Protein AF-A0A401VYX0-F1 (afdb_monomer)

Solvent-accessible surface area (backbone atoms only — not comparable to full-atom values): 11341 Å² total; per-residue (Å²): 134,86,74,77,56,72,46,62,48,71,67,85,77,90,44,67,35,80,83,76,42,46,70,52,49,60,79,47,82,80,60,68,73,75,54,54,75,44,78,40,58,30,39,45,29,67,42,80,86,36,59,19,33,40,32,34,38,60,31,20,34,29,44,35,37,39,37,98,84,67,34,33,60,44,57,48,76,58,39,79,64,90,32,62,69,46,45,84,42,43,34,24,37,48,76,55,76,85,29,29,26,27,36,36,29,33,55,90,76,13,24,27,29,35,18,59,38,40,78,22,89,86,55,70,16,18,29,71,48,28,46,72,70,49,88,56,45,69,26,27,86,55,68,39,21,58,81,33,26,69,36,77,52,34,96,32,51,80,85,72,79,68,25,24,22,40,36,34,26,32,51,71,80,90,42,11,33,33,32,40,28,76,43,42,84,96,47,71,38,52,80,83,57,46,79,76,49,69,65,48,70,79,69,87,78,87,132

pLDDT: mean 89.66, std 9.54, range [50.16, 98.38]

InterPro domains:
  IPR013517 FG-GAP repeat [PF13517] (44-104)
  IPR028994 Integrin alpha, N-terminal [G3DSA:2.130.10.130] (3-184)
  IPR028994 Integrin alpha, N-terminal [SSF69318] (36-175)

Secondary structure (DSSP, 8-state):
-----EE--B-SSS-B-SSS-EE--BS--SS-GGG--EEEEEESSSSSSS-EEEEEETTEEEEEEE-TTSSEEEEEEEESSS-TTEEEEEEESSSSSSS-EEEEEETTTTEEEEEPPEE-TTTSSEETTHHHHS--EEEE-S--STTT-S-EEEEE-SSSSSS-EEEEE--TTSS-EEEEE--BTTB-S--S-EEEEE--SS-----

Radius of gyration: 17.24 Å; Cα contacts (8 Å, |Δi|>4): 519; chains: 1; bounding box: 44×38×46 Å

Sequence (207 aa):
MTSVLWVYPNTGFGAVDTVNRWELTQFDDALETRTIDQVVSGGDITGDGHPDLLARVGDSVWLLVGSPLGYIDEAYPLADSGWARRTLVAPGDMTGDGRADLLVRDDADGKLYLYRGEADEDTGGTLPVSLVTGTPGVYGNRSWQNNSRPMIIAPGDADADGVTDLWATTADGDSGDLLFYPTRPGSFTDGDPVKVGWGYTSIGAIA

Structure (mmCIF, N/CA/C/O backbone):
data_AF-A0A401VYX0-F1
#
_entry.id   AF-A0A401VYX0-F1
#
loop_
_atom_site.group_PDB
_atom_site.id
_atom_site.type_symbol
_atom_site.label_atom_id
_atom_site.label_alt_id
_atom_site.label_comp_id
_atom_site.label_asym_id
_atom_site.label_entity_id
_atom_site.label_seq_id
_atom_site.pdbx_PDB_ins_code
_atom_site.Cartn_x
_atom_site.Cartn_y
_atom_site.Cartn_z
_atom_site.occupancy
_atom_site.B_iso_or_equiv
_atom_site.auth_seq_id
_atom_site.auth_comp_id
_atom_site.auth_asym_id
_atom_site.auth_atom_id
_atom_site.pdbx_PDB_model_num
ATOM 1 N N . MET A 1 1 ? -22.195 20.253 1.323 1.00 50.16 1 MET A N 1
ATOM 2 C CA . MET A 1 1 ? -22.616 18.848 1.148 1.00 50.16 1 MET A CA 1
ATOM 3 C C . MET A 1 1 ? -21.749 18.015 2.065 1.00 50.16 1 MET A C 1
ATOM 5 O O . MET A 1 1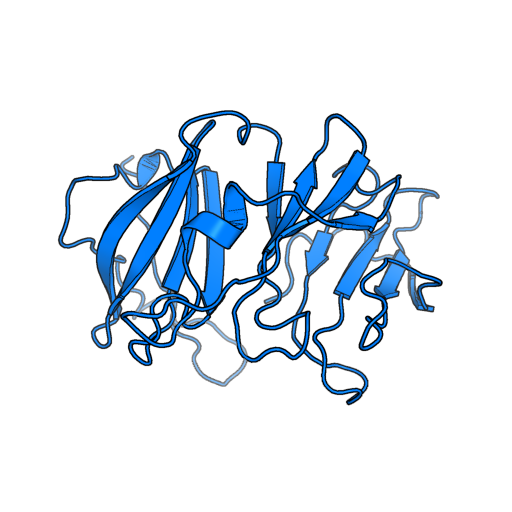 ? -20.551 18.254 2.100 1.00 50.16 1 MET A O 1
ATOM 9 N N . THR A 1 2 ? -22.345 17.139 2.862 1.00 53.91 2 THR A N 1
ATOM 10 C CA . THR A 1 2 ? -21.622 16.230 3.753 1.00 53.91 2 THR A CA 1
ATOM 11 C C . THR A 1 2 ? -21.080 15.066 2.928 1.00 53.91 2 THR A C 1
ATOM 13 O O . THR A 1 2 ? -21.864 14.267 2.426 1.00 53.91 2 THR A O 1
ATOM 16 N N . SER A 1 3 ? -19.760 14.981 2.751 1.00 63.50 3 SER A N 1
ATOM 17 C CA . SER A 1 3 ? -19.123 13.769 2.216 1.00 63.50 3 SER A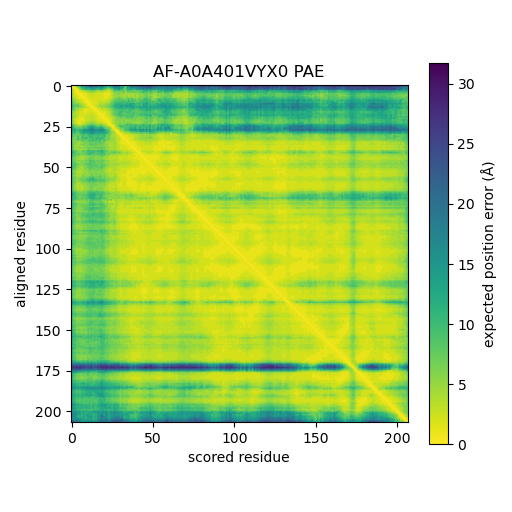 CA 1
ATOM 18 C C . SER A 1 3 ? -19.276 12.640 3.240 1.00 63.50 3 SER A C 1
ATOM 20 O O . SER A 1 3 ? -19.171 12.902 4.441 1.00 63.50 3 SER A O 1
ATOM 22 N N . VAL A 1 4 ? -19.595 11.435 2.779 1.00 74.44 4 VAL A N 1
ATOM 23 C CA . VAL A 1 4 ? -19.745 10.204 3.574 1.00 74.44 4 VAL A CA 1
ATOM 24 C C . VAL A 1 4 ? -19.176 9.042 2.756 1.00 74.44 4 VAL A C 1
ATOM 26 O O . VAL A 1 4 ? -19.146 9.125 1.522 1.00 74.44 4 VAL A O 1
ATOM 29 N N . LEU A 1 5 ? -18.711 7.985 3.421 1.00 77.12 5 LEU A N 1
ATOM 30 C CA . LEU A 1 5 ? -18.158 6.800 2.767 1.00 77.12 5 LEU A CA 1
ATOM 31 C C . LEU A 1 5 ? -19.292 5.832 2.404 1.00 77.12 5 LEU A C 1
ATOM 33 O O . LEU A 1 5 ? -20.126 5.515 3.242 1.00 77.12 5 LEU A O 1
ATOM 37 N N . TRP A 1 6 ? -19.338 5.375 1.153 1.00 84.94 6 TRP A N 1
ATOM 38 C CA . TRP A 1 6 ? -20.368 4.459 0.653 1.00 84.94 6 TRP A CA 1
ATOM 39 C C . TRP A 1 6 ? -19.748 3.134 0.229 1.00 84.94 6 TRP A C 1
ATOM 41 O O . TRP A 1 6 ? -18.749 3.131 -0.491 1.00 84.94 6 TRP A O 1
ATOM 51 N N . VAL A 1 7 ? -20.400 2.029 0.580 1.00 84.38 7 VAL A N 1
ATOM 52 C CA . VAL A 1 7 ? -20.105 0.709 0.021 1.00 84.38 7 VAL A CA 1
ATOM 53 C C . VAL A 1 7 ? -21.083 0.410 -1.105 1.00 84.38 7 VAL A C 1
ATOM 55 O O . VAL A 1 7 ? -22.298 0.543 -0.947 1.00 84.38 7 VAL A O 1
ATOM 58 N N . TYR A 1 8 ? -20.542 -0.004 -2.249 1.00 87.38 8 TYR A N 1
ATOM 59 C CA . TYR A 1 8 ? -21.304 -0.413 -3.423 1.00 87.38 8 TYR A CA 1
ATOM 60 C C . TYR A 1 8 ? -21.141 -1.921 -3.621 1.00 87.38 8 TYR A C 1
ATOM 62 O O . TYR A 1 8 ? -20.082 -2.352 -4.083 1.00 87.38 8 TYR A O 1
ATOM 70 N N . PRO A 1 9 ? -22.148 -2.740 -3.277 1.00 85.81 9 PRO A N 1
ATOM 71 C CA . PRO A 1 9 ? -22.035 -4.179 -3.458 1.00 85.81 9 PRO A CA 1
ATOM 72 C C . PRO A 1 9 ? -21.891 -4.548 -4.941 1.00 85.81 9 PRO A C 1
ATOM 74 O O . PRO A 1 9 ? -22.563 -3.996 -5.815 1.00 85.81 9 PRO A O 1
ATOM 77 N N . ASN A 1 10 ? -21.014 -5.511 -5.230 1.00 83.69 10 ASN A N 1
ATOM 78 C CA . ASN A 1 10 ? -20.929 -6.116 -6.554 1.00 83.69 10 ASN A CA 1
ATOM 79 C C . ASN A 1 10 ? -22.134 -7.038 -6.779 1.00 83.69 10 ASN A C 1
ATOM 81 O O . ASN A 1 10 ? -22.498 -7.835 -5.919 1.00 83.69 10 ASN A O 1
ATOM 85 N N . THR A 1 11 ? -22.719 -6.973 -7.970 1.00 85.81 11 THR A N 1
ATOM 86 C CA . THR A 1 11 ? -23.845 -7.835 -8.366 1.00 85.81 11 THR A CA 1
ATOM 87 C C . THR A 1 11 ? -23.412 -9.244 -8.773 1.00 85.81 11 THR A C 1
ATOM 89 O O . THR A 1 11 ? -24.260 -10.109 -8.971 1.00 85.81 11 THR A O 1
ATOM 92 N N . GLY A 1 12 ? -22.109 -9.474 -8.967 1.00 84.69 12 GLY A N 1
ATOM 93 C CA . GLY A 1 12 ? -21.576 -10.718 -9.530 1.00 84.69 12 GLY A CA 1
ATOM 94 C C . GLY A 1 12 ? -21.664 -10.799 -11.059 1.00 84.69 12 GLY A C 1
ATOM 95 O O . GLY A 1 12 ? -21.179 -11.761 -11.643 1.00 84.69 12 GLY A O 1
ATOM 96 N N . PHE A 1 13 ? -22.228 -9.783 -11.722 1.00 86.81 13 PHE A N 1
ATOM 97 C CA . PHE A 1 13 ? -22.407 -9.733 -13.180 1.00 86.81 13 PHE A CA 1
ATOM 98 C C . PHE A 1 13 ? -21.608 -8.600 -13.843 1.00 86.81 13 PHE A C 1
ATOM 100 O O . PHE A 1 13 ? -21.972 -8.124 -14.916 1.00 86.81 13 PHE A O 1
ATOM 107 N N . GLY A 1 14 ? -20.530 -8.144 -13.196 1.00 82.06 14 GLY A N 1
ATOM 108 C CA . GLY A 1 14 ? -19.701 -7.043 -13.699 1.00 82.06 14 GLY A CA 1
ATOM 109 C C . GLY A 1 14 ? -20.351 -5.664 -13.554 1.00 82.06 14 GLY A C 1
ATOM 110 O O . GLY A 1 14 ? -20.021 -4.744 -14.296 1.00 82.06 14 GLY A O 1
ATOM 111 N N . ALA A 1 15 ? -21.290 -5.519 -12.616 1.00 85.25 15 ALA A N 1
ATOM 112 C CA . ALA A 1 15 ? -21.921 -4.249 -12.282 1.00 85.25 15 ALA A CA 1
ATOM 113 C C . ALA A 1 15 ? -21.960 -4.048 -10.766 1.00 85.25 15 ALA A C 1
ATOM 115 O O . ALA A 1 15 ? -22.110 -5.010 -10.009 1.00 85.25 15 ALA A O 1
ATOM 116 N N . VAL A 1 16 ? -21.891 -2.790 -10.337 1.00 88.94 16 VAL A N 1
ATOM 117 C CA . VAL A 1 16 ? -22.144 -2.394 -8.950 1.00 88.94 16 VAL A CA 1
ATOM 118 C C . VAL A 1 16 ? -23.625 -2.096 -8.745 1.00 88.94 16 VAL A C 1
ATOM 120 O O . VAL A 1 16 ? -24.277 -1.480 -9.592 1.00 88.94 16 VAL A O 1
ATOM 123 N N . ASP A 1 17 ? -24.161 -2.518 -7.608 1.00 89.81 17 ASP A N 1
ATOM 124 C CA . ASP A 1 17 ? -25.518 -2.198 -7.202 1.00 89.81 17 ASP A CA 1
ATOM 125 C C . ASP A 1 17 ? -25.546 -0.808 -6.554 1.00 89.81 17 ASP A C 1
ATOM 127 O O . ASP A 1 17 ? -25.136 -0.596 -5.414 1.00 89.81 17 ASP A O 1
ATOM 131 N N . THR A 1 18 ? -26.019 0.174 -7.318 1.00 89.69 18 THR A N 1
ATO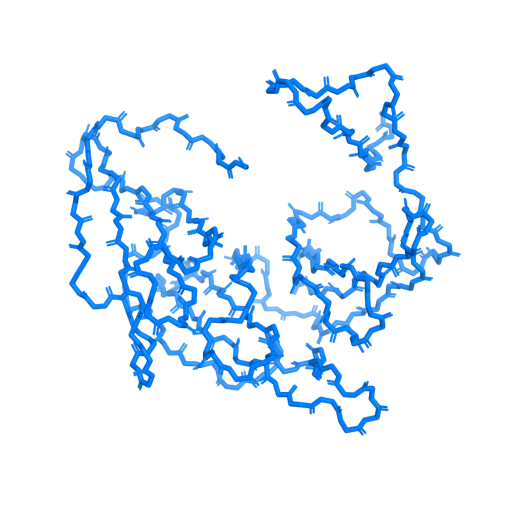M 132 C CA . THR A 1 18 ? -26.122 1.565 -6.855 1.00 89.69 18 THR A CA 1
ATOM 133 C C . THR A 1 18 ? -27.381 1.834 -6.032 1.00 89.69 18 THR A C 1
ATOM 135 O O . THR A 1 18 ? -27.463 2.887 -5.386 1.00 89.69 18 THR A O 1
ATOM 138 N N . VAL A 1 19 ? -28.345 0.906 -6.054 1.00 90.44 19 VAL A N 1
ATOM 139 C CA . VAL A 1 19 ? -29.623 0.995 -5.338 1.00 90.44 19 VAL A CA 1
ATOM 140 C C . VAL A 1 19 ? -29.446 0.507 -3.907 1.00 90.44 19 VAL A C 1
ATOM 142 O O . VAL A 1 19 ? -29.871 1.194 -2.984 1.00 90.44 19 VAL A O 1
ATOM 145 N N . ASN A 1 20 ? -28.766 -0.626 -3.727 1.00 89.44 20 ASN A N 1
ATOM 146 C CA . ASN A 1 20 ? -28.511 -1.235 -2.421 1.00 89.44 20 ASN A CA 1
ATOM 147 C C . ASN A 1 20 ? -27.148 -0.841 -1.831 1.00 89.44 20 ASN A C 1
ATOM 149 O O . ASN A 1 20 ? -26.594 -1.568 -1.007 1.00 89.44 20 ASN A O 1
ATOM 153 N N . ARG A 1 21 ? -26.596 0.311 -2.235 1.00 89.00 21 ARG A N 1
ATOM 154 C CA . ARG A 1 21 ? -25.436 0.890 -1.548 1.00 89.00 21 ARG A CA 1
ATOM 155 C C . ARG A 1 21 ? -25.813 1.263 -0.115 1.00 89.00 21 ARG A C 1
ATOM 157 O O . ARG A 1 21 ? -26.924 1.741 0.126 1.00 89.00 21 ARG A O 1
ATOM 164 N N . TRP A 1 22 ? -24.876 1.133 0.812 1.00 86.31 22 TRP A N 1
ATOM 165 C CA . TRP A 1 22 ? -25.055 1.599 2.186 1.00 86.31 22 TRP A CA 1
ATOM 166 C C . TRP A 1 22 ? -23.918 2.530 2.595 1.00 86.31 22 TRP A C 1
ATOM 168 O O . TRP A 1 22 ? -22.818 2.473 2.043 1.00 86.31 22 TRP A O 1
ATOM 178 N N . GLU A 1 23 ? -24.215 3.447 3.511 1.00 85.38 23 GLU A N 1
ATOM 179 C CA . GLU A 1 23 ? -23.195 4.297 4.118 1.00 85.38 23 GLU A CA 1
ATOM 180 C C . GLU A 1 23 ? -22.371 3.427 5.065 1.00 85.38 23 GLU A C 1
ATOM 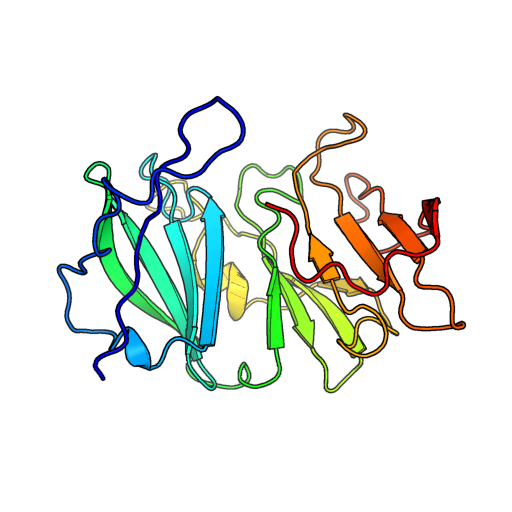182 O O . GLU A 1 23 ? -22.941 2.732 5.907 1.00 85.38 23 GLU A O 1
ATOM 187 N N . LEU A 1 24 ? -21.046 3.442 4.913 1.00 79.19 24 LEU A N 1
ATOM 188 C CA . LEU A 1 24 ? -20.163 2.774 5.856 1.00 79.19 24 LEU A CA 1
ATOM 189 C C . LEU A 1 24 ? -20.174 3.579 7.152 1.00 79.19 24 LEU A C 1
ATOM 191 O O . LEU A 1 24 ? -19.559 4.642 7.245 1.00 79.19 24 LEU A O 1
ATOM 195 N N . THR A 1 25 ? -20.921 3.085 8.131 1.00 75.81 25 THR A N 1
ATOM 196 C CA . THR A 1 25 ? -20.999 3.692 9.454 1.00 75.81 25 THR A CA 1
ATOM 197 C C . THR A 1 25 ? -19.781 3.307 10.288 1.00 75.81 25 THR A C 1
ATOM 199 O O . THR A 1 25 ? -19.234 2.215 10.140 1.00 75.81 25 THR A O 1
ATOM 202 N N . GLN A 1 26 ? -19.379 4.200 11.184 1.00 71.69 26 GLN A N 1
ATOM 203 C CA . GLN A 1 26 ? -18.343 3.963 12.183 1.00 71.69 26 GLN A CA 1
ATOM 204 C C . GLN A 1 26 ? -19.014 3.966 13.559 1.00 71.69 26 GLN A C 1
ATOM 206 O O . GLN A 1 26 ? -19.854 4.832 13.815 1.00 71.69 26 GLN A O 1
ATOM 211 N N . PHE A 1 27 ? -18.701 2.992 14.417 1.00 63.84 27 PHE A N 1
ATOM 212 C CA . PHE A 1 27 ? -19.221 2.977 15.795 1.00 63.84 27 PHE A CA 1
ATOM 213 C C . PHE A 1 27 ? -18.430 3.880 16.748 1.00 63.84 27 PHE A C 1
ATOM 215 O O . PHE A 1 27 ? -18.934 4.233 17.814 1.00 63.84 27 PHE A O 1
ATOM 222 N N . ASP A 1 28 ? -17.237 4.287 16.326 1.00 64.88 28 ASP A N 1
ATOM 223 C CA . ASP A 1 28 ? -16.336 5.203 17.016 1.00 64.88 28 ASP A CA 1
ATOM 224 C C . ASP A 1 28 ? -16.304 6.573 16.305 1.00 64.88 28 ASP A C 1
ATOM 226 O O . ASP A 1 28 ? -16.331 6.637 15.078 1.00 64.88 28 ASP A O 1
ATOM 230 N N . ASP A 1 29 ? -16.267 7.683 17.044 1.00 74.12 29 ASP A N 1
ATOM 231 C CA . ASP A 1 29 ? -16.111 9.040 16.499 1.00 74.12 29 ASP A CA 1
ATOM 232 C C . ASP A 1 29 ? -14.653 9.535 16.521 1.00 74.12 29 ASP A C 1
ATOM 234 O O . ASP A 1 29 ? -14.386 10.695 16.191 1.00 74.12 29 ASP A O 1
ATOM 238 N N . ALA A 1 30 ? -13.699 8.648 16.829 1.00 79.25 30 ALA A N 1
ATOM 239 C CA . ALA A 1 30 ? -12.265 8.935 16.852 1.00 79.25 30 ALA A CA 1
ATOM 240 C C . ALA A 1 30 ? -11.697 9.490 15.532 1.00 79.25 30 ALA A C 1
ATOM 242 O O . ALA A 1 30 ? -10.694 10.209 15.561 1.00 79.25 30 ALA A O 1
ATOM 243 N N . LEU A 1 31 ? -12.323 9.201 14.383 1.00 85.19 31 LEU A N 1
ATOM 244 C CA . LEU A 1 31 ? -11.881 9.692 13.077 1.00 85.19 31 LEU A CA 1
ATOM 245 C C . LEU A 1 31 ? -13.019 10.358 12.297 1.00 85.19 31 LEU A C 1
ATOM 247 O O . LEU A 1 31 ? -13.987 9.718 11.898 1.00 85.19 31 LEU A O 1
ATOM 251 N N . GLU A 1 32 ? -12.867 11.641 11.956 1.00 85.88 32 GLU A N 1
ATOM 252 C CA . GLU A 1 32 ? -13.798 12.273 11.021 1.00 85.88 32 GLU A CA 1
ATOM 253 C C . GLU A 1 32 ? -13.538 11.773 9.592 1.00 85.88 32 GLU A C 1
ATOM 255 O O . GLU A 1 32 ? -12.618 12.229 8.910 1.00 85.88 32 GLU A O 1
ATOM 260 N N . THR A 1 33 ? -14.406 10.886 9.098 1.00 81.19 33 THR A N 1
ATOM 261 C CA . THR A 1 33 ? -14.295 10.237 7.774 1.00 81.19 33 THR A CA 1
ATOM 262 C C . THR A 1 33 ? -14.156 11.204 6.591 1.00 81.19 33 THR A C 1
ATOM 264 O O . THR A 1 33 ? -13.655 10.827 5.535 1.00 81.19 33 THR A O 1
ATOM 267 N N . ARG A 1 34 ? -14.536 12.479 6.752 1.00 82.12 34 ARG A N 1
ATOM 268 C CA . ARG A 1 34 ? -14.372 13.538 5.733 1.00 82.12 34 ARG A CA 1
ATOM 269 C C . ARG A 1 34 ? -12.934 13.984 5.522 1.00 82.12 34 ARG A C 1
ATOM 271 O O . ARG A 1 34 ? -12.658 14.660 4.536 1.00 82.12 34 ARG A O 1
ATOM 278 N N . THR A 1 35 ? -12.060 13.663 6.464 1.00 88.44 35 THR A N 1
ATOM 279 C CA . THR A 1 35 ? -10.641 14.025 6.429 1.00 88.44 35 THR A CA 1
ATOM 280 C C . THR A 1 35 ? -9.779 12.948 5.772 1.00 88.44 35 THR A C 1
ATOM 282 O O . THR A 1 35 ? -8.594 13.173 5.548 1.00 88.44 35 THR A O 1
ATOM 285 N N . ILE A 1 36 ? -10.367 11.792 5.439 1.00 91.62 36 ILE A N 1
ATOM 286 C CA . ILE A 1 36 ? -9.664 10.685 4.796 1.00 91.62 36 ILE A CA 1
ATOM 287 C C . ILE A 1 36 ? -9.312 11.065 3.354 1.00 91.62 36 ILE A C 1
ATOM 289 O O . ILE A 1 36 ? -10.192 11.314 2.530 1.00 91.62 36 ILE A O 1
ATOM 293 N N . ASP A 1 37 ? -8.015 11.063 3.049 1.00 94.38 37 ASP A N 1
ATOM 294 C CA . ASP A 1 37 ? -7.484 11.323 1.710 1.00 94.38 37 ASP A CA 1
ATOM 295 C C . ASP A 1 37 ? -7.419 10.050 0.853 1.00 94.38 37 ASP A C 1
ATOM 297 O O . ASP A 1 37 ? -7.527 10.110 -0.372 1.00 94.38 37 ASP A O 1
ATOM 301 N N . GLN A 1 38 ? -7.178 8.898 1.485 1.00 94.69 38 GLN A N 1
ATOM 302 C CA . GLN A 1 38 ? -7.009 7.609 0.817 1.00 94.69 38 GLN A CA 1
ATOM 303 C C . GLN A 1 38 ? -7.457 6.471 1.736 1.00 94.69 38 GLN A C 1
ATOM 305 O O . GLN A 1 38 ? -7.169 6.505 2.929 1.00 94.69 38 GLN A O 1
ATOM 310 N N . VAL A 1 39 ? -8.081 5.443 1.157 1.00 93.88 39 VAL A N 1
ATOM 311 C CA . VAL A 1 39 ? -8.376 4.160 1.811 1.00 93.88 39 VAL A CA 1
ATOM 312 C C . VAL A 1 39 ? -7.804 3.031 0.959 1.00 93.88 39 VAL A C 1
ATOM 314 O O . VAL A 1 39 ? -7.961 3.051 -0.263 1.00 93.88 39 VAL A O 1
ATOM 317 N N . VAL A 1 40 ? -7.163 2.054 1.595 1.00 94.19 40 VAL A N 1
ATOM 318 C CA . VAL A 1 40 ? -6.767 0.775 0.985 1.00 94.19 40 VAL A CA 1
ATOM 319 C C . VAL A 1 40 ? -7.240 -0.379 1.868 1.00 94.19 40 VAL A C 1
ATOM 321 O O . VAL A 1 40 ? -7.318 -0.225 3.086 1.00 94.19 40 VAL A O 1
ATOM 324 N N . SER A 1 41 ? -7.568 -1.525 1.268 1.00 91.06 41 SER A N 1
ATOM 325 C CA . SER A 1 41 ? -7.895 -2.737 2.030 1.00 91.06 41 SER A CA 1
ATOM 326 C C . SER A 1 41 ? -6.614 -3.483 2.365 1.00 91.06 41 SER A C 1
ATOM 328 O O . SER A 1 41 ? -5.894 -3.882 1.457 1.00 91.06 41 SER A O 1
ATOM 330 N N . GLY A 1 42 ? -6.328 -3.635 3.657 1.00 87.44 42 GLY A N 1
ATOM 331 C CA . GLY A 1 42 ? -5.119 -4.299 4.147 1.00 87.44 42 GLY A CA 1
ATOM 332 C C . GLY A 1 42 ? -5.217 -5.823 4.208 1.00 87.44 42 GLY A C 1
ATOM 333 O O . GLY A 1 42 ? -4.232 -6.471 4.539 1.00 87.44 42 GLY A O 1
ATOM 334 N N . GLY A 1 43 ? -6.387 -6.393 3.903 1.00 90.94 43 GLY A N 1
ATOM 335 C CA . GLY A 1 43 ? -6.721 -7.757 4.309 1.00 90.94 43 GLY A CA 1
ATOM 336 C C . GLY A 1 43 ? -7.092 -7.809 5.792 1.00 90.94 43 GLY A C 1
ATOM 337 O O . GLY A 1 43 ? -7.457 -6.789 6.362 1.00 90.94 43 GLY A O 1
ATOM 338 N N . ASP A 1 44 ? -7.027 -8.990 6.397 1.00 93.38 44 ASP A N 1
ATOM 339 C CA . ASP A 1 44 ? -7.240 -9.184 7.837 1.00 93.38 44 ASP A CA 1
ATOM 340 C C . ASP A 1 44 ? -5.946 -8.839 8.595 1.00 93.38 44 ASP A C 1
ATOM 342 O O . ASP A 1 44 ? -5.037 -9.662 8.713 1.00 93.38 44 ASP A O 1
ATOM 346 N N . ILE A 1 45 ? -5.815 -7.575 9.010 1.00 96.75 45 ILE A N 1
ATOM 347 C CA . ILE A 1 45 ? -4.634 -7.078 9.726 1.00 96.75 45 ILE A CA 1
ATOM 348 C C . ILE A 1 45 ? -4.717 -7.528 11.183 1.00 96.75 45 ILE A C 1
ATOM 350 O O . ILE A 1 45 ? -3.722 -7.987 11.737 1.00 96.75 45 ILE A O 1
ATOM 354 N N . THR A 1 46 ? -5.885 -7.404 11.806 1.00 95.19 46 THR A N 1
ATOM 355 C CA . THR A 1 46 ? -6.084 -7.691 13.227 1.00 95.19 46 THR A CA 1
ATOM 356 C C . THR A 1 46 ? -6.081 -9.184 13.550 1.00 95.19 46 THR A C 1
ATOM 358 O O . THR A 1 46 ? -5.813 -9.538 14.696 1.00 95.19 46 THR A O 1
ATOM 361 N N . GLY A 1 47 ? -6.283 -10.062 12.566 1.00 93.81 47 GLY A N 1
ATOM 362 C CA . GLY A 1 47 ? -6.359 -11.514 12.742 1.00 93.81 47 GLY A CA 1
ATOM 363 C C . GLY A 1 47 ? -7.731 -11.997 13.219 1.00 93.81 47 GLY A C 1
ATOM 364 O O . GLY A 1 47 ? -7.846 -13.107 13.746 1.00 93.81 47 GLY A O 1
ATOM 365 N N . ASP A 1 48 ? -8.770 -11.172 13.090 1.00 92.12 48 ASP A N 1
ATOM 366 C CA . ASP A 1 48 ? -10.118 -11.461 13.583 1.00 92.12 48 ASP A CA 1
ATOM 367 C C . ASP A 1 48 ? -10.998 -12.206 12.558 1.00 92.12 48 ASP A C 1
ATOM 369 O O . ASP A 1 48 ? -12.130 -12.602 12.858 1.00 92.12 48 ASP A O 1
ATOM 373 N N . GLY A 1 49 ? -10.461 -12.477 11.365 1.00 90.94 49 GLY A N 1
ATOM 374 C CA . GLY A 1 49 ? -11.153 -13.118 10.253 1.00 90.94 49 GLY A CA 1
ATOM 375 C C . GLY A 1 49 ? -11.929 -12.143 9.368 1.00 90.94 49 GLY A C 1
ATOM 376 O O . GLY A 1 49 ? -12.709 -12.591 8.511 1.00 90.94 49 GLY A O 1
ATOM 377 N N . HIS A 1 50 ? -11.759 -10.833 9.554 1.00 90.69 50 HIS A N 1
ATOM 378 C CA . HIS A 1 50 ? -12.467 -9.792 8.823 1.00 90.69 50 HIS A CA 1
ATOM 379 C C . HIS A 1 50 ? -11.500 -8.823 8.125 1.00 90.69 50 HIS A C 1
ATOM 381 O O . HIS A 1 50 ? -10.431 -8.517 8.635 1.00 90.69 50 HIS A O 1
ATOM 387 N N . PRO A 1 51 ? -11.831 -8.337 6.912 1.00 90.75 51 PRO A N 1
ATOM 388 C CA . PRO A 1 51 ? -10.975 -7.370 6.237 1.00 90.75 51 PRO A CA 1
ATOM 389 C C . PRO A 1 51 ? -10.945 -6.018 6.954 1.00 90.75 51 PRO A C 1
ATOM 391 O O . PRO A 1 51 ? -11.978 -5.363 7.098 1.00 90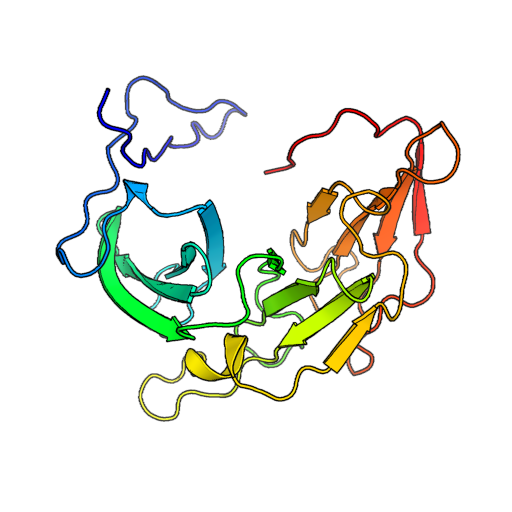.75 51 PRO A O 1
ATOM 394 N N . ASP A 1 52 ? -9.741 -5.560 7.261 1.00 94.69 52 ASP A N 1
ATOM 395 C CA . ASP A 1 52 ? -9.428 -4.239 7.782 1.00 94.69 52 ASP A CA 1
ATOM 396 C C . ASP A 1 52 ? -9.029 -3.265 6.666 1.00 94.69 52 ASP A C 1
ATOM 398 O O . ASP A 1 52 ? -8.695 -3.632 5.526 1.00 94.69 52 ASP A O 1
ATOM 402 N N . LEU A 1 53 ? -9.039 -1.975 7.005 1.00 94.75 53 LEU A N 1
ATOM 403 C CA . LEU A 1 53 ? -8.638 -0.898 6.108 1.00 94.75 53 LEU A CA 1
ATOM 404 C C . LEU A 1 53 ? -7.512 -0.064 6.715 1.00 94.75 53 LEU A C 1
ATOM 406 O O . LEU A 1 53 ? -7.482 0.205 7.914 1.00 94.75 53 LEU A O 1
ATOM 410 N N . LEU A 1 54 ? -6.638 0.445 5.852 1.00 97.00 54 LEU A N 1
ATOM 411 C CA . LEU A 1 54 ? -5.709 1.516 6.196 1.00 97.00 54 LEU A CA 1
ATOM 412 C C . LEU A 1 54 ? -6.176 2.811 5.545 1.00 97.00 54 LEU A C 1
ATOM 414 O O . LEU A 1 54 ? -6.485 2.851 4.350 1.00 97.00 54 LEU A O 1
ATOM 418 N N . ALA A 1 55 ? -6.194 3.882 6.331 1.00 96.19 55 ALA A 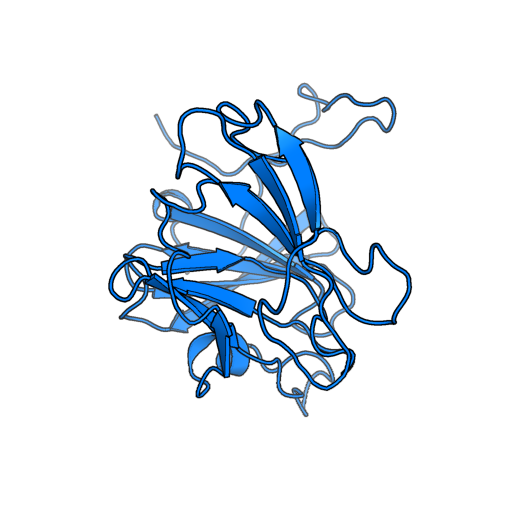N 1
ATOM 419 C CA . ALA A 1 55 ? -6.588 5.204 5.878 1.00 96.19 55 ALA A CA 1
ATOM 420 C C . ALA A 1 55 ? -5.441 6.200 6.037 1.00 96.19 55 ALA A C 1
ATOM 422 O O . ALA A 1 55 ? -4.853 6.325 7.111 1.00 96.19 55 ALA A O 1
ATOM 423 N N . ARG A 1 56 ? -5.152 6.958 4.975 1.00 96.88 56 ARG A N 1
ATOM 424 C CA . ARG A 1 56 ? -4.292 8.141 5.064 1.00 96.88 56 ARG A CA 1
ATOM 425 C C . ARG A 1 56 ? -5.155 9.369 5.316 1.00 96.88 56 ARG A C 1
ATOM 427 O O . ARG A 1 56 ? -6.113 9.610 4.582 1.00 96.88 56 ARG A O 1
ATOM 434 N N . VAL A 1 57 ? -4.791 10.150 6.326 1.00 95.50 57 VAL A N 1
ATOM 435 C CA . VAL A 1 57 ? -5.536 11.326 6.788 1.00 95.50 57 VAL A CA 1
ATOM 436 C C . VAL A 1 57 ? -4.545 12.466 6.974 1.00 95.50 57 VAL A C 1
ATOM 438 O O . VAL A 1 57 ? -3.854 12.537 7.991 1.00 95.50 57 VAL A O 1
ATOM 441 N N . GLY A 1 58 ? -4.411 13.336 5.973 1.00 95.31 58 GLY A N 1
ATOM 442 C CA . GLY A 1 58 ? -3.363 14.346 5.960 1.00 95.31 58 GLY A CA 1
ATOM 443 C C . GLY A 1 58 ? -1.991 13.695 6.133 1.00 95.31 58 GLY A C 1
ATOM 444 O O . GLY A 1 58 ? -1.580 12.866 5.320 1.00 95.31 58 GLY A O 1
ATOM 445 N N . ASP A 1 59 ? -1.299 14.063 7.210 1.00 96.25 59 ASP A N 1
ATOM 446 C CA . ASP A 1 59 ? 0.047 13.581 7.527 1.00 96.25 59 ASP A CA 1
ATOM 447 C C . ASP A 1 59 ? 0.080 12.291 8.369 1.00 96.25 59 ASP A C 1
ATOM 449 O O . ASP A 1 59 ? 1.163 11.808 8.691 1.00 96.25 59 ASP A O 1
ATOM 453 N N . SER A 1 60 ? -1.086 11.721 8.686 1.00 96.88 60 SER A N 1
ATOM 454 C CA . SER A 1 60 ? -1.259 10.556 9.561 1.00 96.88 60 SER A CA 1
ATOM 455 C C . SER A 1 60 ? -1.730 9.306 8.800 1.00 96.88 60 SER A C 1
ATOM 457 O O . SER A 1 60 ? -2.307 9.400 7.710 1.00 96.88 60 SER A O 1
ATOM 459 N N . VAL A 1 61 ? -1.539 8.132 9.410 1.00 97.81 61 VAL A N 1
ATOM 460 C CA . VAL A 1 61 ? -2.112 6.847 8.966 1.00 97.81 61 VAL A CA 1
ATOM 461 C C . VAL A 1 61 ? -2.902 6.225 10.106 1.00 97.81 61 VAL A C 1
ATOM 463 O O . VAL A 1 61 ? -2.452 6.237 11.250 1.00 97.81 61 VAL A O 1
ATOM 466 N N . TRP A 1 62 ? -4.066 5.677 9.778 1.00 96.81 62 TRP A N 1
ATOM 467 C CA . TRP A 1 62 ? -5.007 5.055 10.701 1.00 96.81 62 TRP A CA 1
ATOM 468 C C . TRP A 1 62 ? -5.311 3.624 10.270 1.00 96.81 62 TRP A C 1
ATOM 470 O O . TRP A 1 62 ? -5.410 3.356 9.070 1.00 96.81 62 TRP A O 1
ATOM 480 N N . LEU A 1 63 ? -5.502 2.741 11.249 1.00 96.25 63 LEU A N 1
ATOM 481 C CA . LEU A 1 63 ? -6.187 1.469 11.046 1.00 96.25 63 LEU A CA 1
ATOM 482 C C . LEU A 1 63 ? -7.681 1.685 11.273 1.00 96.25 63 LEU A C 1
ATOM 484 O O . LEU A 1 63 ? -8.058 2.322 12.257 1.00 96.25 63 LEU A O 1
ATOM 488 N N . LEU A 1 64 ? -8.508 1.157 10.375 1.00 94.88 64 LEU A N 1
ATOM 489 C CA . LEU A 1 64 ? -9.952 1.050 10.553 1.00 94.88 64 LEU A CA 1
ATOM 490 C C . LEU A 1 64 ? -10.291 -0.439 10.617 1.00 94.88 64 LEU A C 1
ATOM 492 O O . LEU A 1 64 ? -10.167 -1.137 9.607 1.00 94.88 64 LEU A O 1
ATOM 496 N N . VAL A 1 65 ? -10.683 -0.902 11.801 1.00 93.88 65 VAL A N 1
ATOM 497 C CA . VAL A 1 65 ? -10.962 -2.313 12.072 1.00 93.88 65 VAL A CA 1
ATOM 498 C C . VAL A 1 65 ? -12.297 -2.693 11.447 1.00 93.88 65 VAL A C 1
ATOM 500 O O . VAL A 1 65 ? -13.313 -2.020 11.663 1.00 93.88 65 VAL A O 1
ATOM 503 N N . GLY A 1 66 ? -12.270 -3.730 10.619 1.00 91.00 66 GLY A N 1
ATOM 504 C CA . GLY A 1 66 ? -13.435 -4.250 9.925 1.00 91.00 66 GLY A CA 1
ATOM 505 C C . GLY A 1 66 ? -14.410 -4.943 10.866 1.00 91.00 66 GLY A C 1
ATOM 506 O O . GLY A 1 66 ? -14.075 -5.336 11.972 1.00 91.00 66 GLY A O 1
ATOM 507 N N . SER A 1 67 ? -15.645 -5.104 10.398 1.00 86.56 67 SER A N 1
ATOM 508 C CA . SER A 1 67 ? -16.692 -5.799 11.141 1.00 86.56 67 SER A CA 1
ATOM 509 C C . SER A 1 67 ? -17.409 -6.810 10.249 1.00 86.56 67 SER A C 1
ATOM 511 O O . SER A 1 67 ? -17.685 -6.496 9.080 1.00 86.56 67 SER A O 1
ATOM 513 N N . PRO A 1 68 ? -17.851 -7.971 10.776 1.00 83.75 68 PRO A N 1
ATOM 514 C CA . PRO A 1 68 ? -18.662 -8.931 10.017 1.00 83.75 68 PRO A CA 1
ATOM 515 C C . PRO A 1 68 ? -19.998 -8.350 9.539 1.00 83.75 68 PRO A C 1
ATOM 517 O O . PRO A 1 68 ? -20.663 -8.918 8.672 1.00 83.75 68 PRO A O 1
ATOM 520 N N . LEU A 1 69 ? -20.418 -7.230 10.122 1.00 82.62 69 LEU A N 1
ATOM 521 C CA . LEU A 1 69 ? -21.673 -6.550 9.829 1.00 82.62 69 LEU A CA 1
ATOM 522 C C . LEU A 1 69 ? -21.509 -5.391 8.828 1.00 82.62 69 LEU A C 1
ATOM 524 O O . LEU A 1 69 ? -22.480 -4.686 8.552 1.00 82.62 69 LEU A O 1
ATOM 528 N N . GLY A 1 70 ? -20.314 -5.217 8.248 1.00 77.06 70 GLY A N 1
ATOM 529 C CA . GLY A 1 70 ? -20.075 -4.274 7.153 1.00 77.06 70 GLY A CA 1
ATOM 530 C C . GLY A 1 70 ? -19.988 -2.814 7.596 1.00 77.06 70 GLY A C 1
ATOM 531 O O . GLY A 1 70 ? -20.502 -1.937 6.899 1.00 77.06 70 GLY A O 1
ATOM 532 N N . TYR A 1 71 ? -19.357 -2.572 8.746 1.00 83.31 71 TYR A N 1
ATOM 533 C CA . TYR A 1 71 ? -19.069 -1.262 9.333 1.00 83.31 71 TYR A CA 1
ATOM 534 C C . TYR A 1 71 ? -17.652 -1.243 9.941 1.00 83.31 71 TYR A C 1
ATOM 536 O O . TYR A 1 71 ? -16.988 -2.277 9.945 1.00 83.31 71 TYR A O 1
ATOM 544 N N . ILE A 1 72 ? -17.191 -0.085 10.430 1.00 88.88 72 ILE A N 1
ATOM 545 C CA . ILE A 1 72 ? -15.910 0.040 11.154 1.00 88.88 72 ILE A CA 1
ATOM 546 C C . ILE A 1 72 ? -16.144 -0.103 12.665 1.00 88.88 72 ILE A C 1
ATOM 548 O O . ILE A 1 72 ? -16.880 0.711 13.238 1.00 88.88 72 ILE A O 1
ATOM 552 N N . ASP A 1 73 ? -15.554 -1.137 13.274 1.00 89.38 73 ASP A N 1
ATOM 553 C CA . ASP A 1 73 ? -15.662 -1.450 14.709 1.00 89.38 73 ASP A CA 1
ATOM 554 C C . ASP A 1 73 ? -14.824 -0.474 15.556 1.00 89.38 73 ASP A C 1
ATOM 556 O O . ASP A 1 73 ? -15.325 0.094 16.526 1.00 89.38 73 ASP A O 1
ATOM 560 N N . GLU A 1 74 ? -13.582 -0.208 15.145 1.00 90.31 74 GLU A N 1
ATOM 561 C CA . GLU A 1 74 ? -12.645 0.683 15.841 1.00 90.31 74 GLU A CA 1
ATOM 562 C C . GLU A 1 74 ? -11.787 1.464 14.834 1.00 90.31 74 GLU A C 1
ATOM 564 O O . GLU A 1 74 ? -11.520 0.985 13.730 1.00 90.31 74 GLU A O 1
ATOM 569 N N . ALA A 1 75 ? -11.340 2.671 15.194 1.00 92.31 75 ALA A N 1
ATOM 570 C CA . ALA A 1 75 ? -10.328 3.383 14.420 1.00 92.31 75 ALA A CA 1
ATOM 571 C C . ALA A 1 75 ? -9.274 4.014 15.323 1.00 92.31 75 ALA A C 1
ATOM 573 O O . ALA A 1 75 ? -9.593 4.816 16.197 1.00 92.31 75 ALA A O 1
ATOM 574 N N . TYR A 1 76 ? -8.001 3.731 15.054 1.00 92.94 76 TYR A N 1
ATOM 575 C CA . TYR A 1 76 ? -6.906 4.316 15.822 1.00 92.94 76 TYR A CA 1
ATOM 576 C C . TYR A 1 76 ? -5.696 4.678 14.951 1.00 92.94 76 TYR A C 1
ATOM 578 O O . TYR A 1 76 ? -5.452 4.059 13.908 1.00 92.94 76 TYR A O 1
ATOM 586 N N . PRO A 1 77 ? -4.935 5.718 15.345 1.00 95.06 77 PRO A N 1
ATOM 587 C CA . PRO A 1 77 ? -3.789 6.177 14.579 1.00 95.06 77 PRO A CA 1
ATOM 588 C C . PRO A 1 77 ? -2.611 5.213 14.744 1.00 95.06 77 PRO A C 1
ATOM 590 O O . PRO A 1 77 ? -2.246 4.838 15.857 1.00 95.06 77 PRO A O 1
ATOM 593 N N . LEU A 1 78 ? -1.971 4.868 13.629 1.00 96.94 78 LEU A N 1
ATOM 594 C CA . LEU A 1 78 ? -0.718 4.109 13.587 1.00 96.94 78 LEU A CA 1
ATOM 595 C C . LEU A 1 78 ? 0.505 5.026 13.443 1.00 96.94 78 LEU A C 1
ATOM 597 O O . LEU A 1 78 ? 1.597 4.698 13.901 1.00 96.94 78 LEU A O 1
ATOM 601 N N . ALA A 1 79 ? 0.326 6.180 12.799 1.00 96.75 79 ALA A N 1
ATOM 602 C CA . ALA A 1 79 ? 1.342 7.216 12.659 1.00 96.75 79 ALA A CA 1
ATOM 603 C C . ALA A 1 79 ? 0.688 8.598 12.626 1.00 96.75 79 ALA A C 1
ATOM 605 O O . ALA A 1 79 ? -0.376 8.763 12.031 1.00 96.75 79 ALA A O 1
ATOM 606 N N . ASP A 1 80 ? 1.336 9.599 13.218 1.00 95.88 80 ASP A N 1
ATOM 607 C CA . ASP A 1 80 ? 0.793 10.955 13.352 1.00 95.88 80 ASP A CA 1
ATOM 608 C C . ASP A 1 80 ? 1.351 11.959 12.328 1.00 95.88 80 ASP A C 1
ATOM 610 O O . ASP A 1 80 ? 0.728 12.994 12.094 1.00 95.88 80 ASP A O 1
ATOM 614 N N . SER A 1 81 ? 2.489 11.654 11.697 1.00 96.00 81 SER A N 1
ATOM 615 C CA . SER A 1 81 ? 3.227 12.578 10.832 1.00 96.00 81 SER A CA 1
ATOM 616 C C . SER A 1 81 ? 4.084 11.870 9.772 1.00 96.00 81 SER A C 1
ATOM 618 O O . SER A 1 81 ? 4.416 10.689 9.885 1.00 96.00 81 SER A O 1
ATOM 620 N N . GLY A 1 82 ? 4.484 12.607 8.732 1.00 94.81 82 GLY A N 1
ATOM 621 C CA . GLY A 1 82 ? 5.367 12.156 7.654 1.00 94.81 82 GLY A CA 1
ATOM 622 C C . GLY A 1 82 ? 4.682 11.470 6.466 1.00 94.81 82 GLY A C 1
ATOM 623 O O . GLY A 1 82 ? 5.387 11.029 5.551 1.00 94.81 82 GLY A O 1
ATOM 624 N N . TRP A 1 83 ? 3.348 11.393 6.441 1.00 97.06 83 TRP A N 1
ATOM 625 C CA . TRP A 1 83 ? 2.586 10.644 5.439 1.00 97.06 83 TRP A CA 1
ATOM 626 C C . TRP A 1 83 ? 1.899 11.476 4.362 1.00 97.06 83 TRP A C 1
ATOM 628 O O . TRP A 1 83 ? 1.513 10.900 3.353 1.00 97.06 83 TRP A O 1
ATOM 638 N N . ALA A 1 84 ? 1.813 12.804 4.466 1.00 95.31 84 ALA A N 1
ATOM 639 C CA . ALA A 1 84 ? 0.978 13.629 3.575 1.00 95.31 84 ALA A CA 1
ATOM 640 C C . ALA A 1 84 ? 1.284 13.494 2.074 1.00 95.31 84 ALA A C 1
ATOM 642 O O . ALA A 1 84 ? 0.411 13.684 1.231 1.00 95.31 84 ALA A O 1
ATOM 643 N N . ARG A 1 85 ? 2.528 13.156 1.734 1.00 94.06 85 ARG A N 1
ATOM 644 C CA . ARG A 1 85 ? 3.008 12.971 0.354 1.00 94.06 85 ARG A CA 1
ATOM 645 C C . ARG A 1 85 ? 3.112 11.506 -0.080 1.00 94.06 85 ARG A C 1
ATOM 647 O O . ARG A 1 85 ? 3.639 11.223 -1.151 1.00 94.06 85 ARG A O 1
ATOM 654 N N . ARG A 1 86 ? 2.735 10.577 0.796 1.00 97.38 86 ARG A N 1
ATOM 655 C CA . ARG A 1 86 ? 2.890 9.142 0.578 1.00 97.38 86 ARG A CA 1
ATOM 656 C C . ARG A 1 86 ? 1.591 8.559 0.051 1.00 97.38 86 ARG A C 1
ATOM 658 O O . ARG A 1 86 ? 0.507 8.962 0.463 1.00 97.38 86 ARG A O 1
ATOM 665 N N . THR A 1 87 ? 1.699 7.616 -0.875 1.00 97.25 87 THR A N 1
ATOM 666 C CA . THR A 1 87 ? 0.552 6.835 -1.353 1.00 97.25 87 THR A CA 1
ATOM 667 C C . THR A 1 87 ? 0.654 5.428 -0.793 1.00 97.25 87 THR A C 1
ATOM 669 O O . THR A 1 87 ? 1.704 4.797 -0.920 1.00 97.25 87 THR A O 1
ATOM 672 N N . LEU A 1 88 ? -0.431 4.955 -0.184 1.00 97.62 88 LEU A N 1
ATOM 673 C CA . LEU A 1 88 ? -0.542 3.599 0.343 1.00 97.62 88 LEU A CA 1
ATOM 674 C C . LEU A 1 88 ? -0.914 2.632 -0.787 1.00 97.62 88 LEU A C 1
ATOM 676 O O . LEU A 1 88 ? -1.754 2.961 -1.625 1.00 97.62 88 LEU A O 1
ATOM 680 N N . VAL A 1 89 ? -0.316 1.448 -0.804 1.00 96.19 89 VAL A N 1
ATOM 681 C CA . VAL A 1 89 ? -0.674 0.330 -1.683 1.00 96.19 89 VAL A CA 1
ATOM 682 C C . VAL A 1 89 ? -0.655 -0.923 -0.819 1.00 96.19 89 VAL A C 1
ATOM 684 O O . VAL A 1 89 ? 0.374 -1.243 -0.237 1.00 96.19 89 VAL A O 1
ATOM 687 N N . ALA A 1 90 ? -1.785 -1.616 -0.709 1.00 94.75 90 ALA A N 1
ATOM 688 C CA . ALA A 1 90 ? -1.915 -2.798 0.135 1.00 94.75 90 ALA A CA 1
ATOM 689 C C . ALA A 1 90 ? -1.893 -4.073 -0.729 1.00 94.75 90 ALA A C 1
ATOM 691 O O . ALA A 1 90 ? -2.908 -4.396 -1.344 1.00 94.75 90 ALA A O 1
ATOM 692 N N . PRO A 1 91 ? -0.742 -4.764 -0.837 1.00 94.75 91 PRO A N 1
ATOM 693 C CA . PRO A 1 91 ? -0.615 -6.007 -1.602 1.00 94.75 91 PRO A CA 1
ATOM 694 C C . PRO A 1 91 ? -1.157 -7.257 -0.886 1.00 94.75 91 PRO A C 1
ATOM 696 O O . PRO A 1 91 ? -1.125 -8.343 -1.463 1.00 94.75 91 PRO A O 1
ATOM 699 N N . GLY A 1 92 ? -1.613 -7.148 0.364 1.00 93.56 92 GLY A N 1
ATOM 700 C CA . GLY A 1 92 ? -1.806 -8.326 1.213 1.00 93.56 92 GLY A CA 1
ATOM 701 C C . GLY A 1 92 ? -0.449 -8.899 1.624 1.00 93.56 92 GLY A C 1
ATOM 702 O O . GLY A 1 92 ? 0.445 -8.127 1.953 1.00 93.56 92 GLY A O 1
ATOM 703 N N . ASP A 1 93 ? -0.286 -10.219 1.587 1.00 93.75 93 ASP A N 1
ATOM 704 C CA . ASP A 1 93 ? 0.970 -10.896 1.940 1.00 93.75 93 ASP A CA 1
ATOM 705 C C . ASP A 1 93 ? 1.946 -10.924 0.752 1.00 93.75 93 ASP A C 1
ATOM 707 O O . ASP A 1 93 ? 1.956 -11.837 -0.076 1.00 93.75 93 ASP A O 1
ATOM 711 N N . MET A 1 94 ? 2.757 -9.872 0.638 1.00 94.31 94 MET A N 1
ATOM 712 C CA . MET A 1 94 ? 3.771 -9.748 -0.410 1.00 94.31 94 MET A CA 1
ATOM 713 C C . MET A 1 94 ? 5.028 -10.556 -0.090 1.00 94.31 94 MET A C 1
ATOM 715 O O . MET A 1 94 ? 5.823 -10.854 -0.983 1.00 94.31 94 MET A O 1
ATOM 719 N N . THR A 1 95 ? 5.248 -10.872 1.182 1.00 93.62 95 THR A N 1
ATOM 720 C CA . THR A 1 95 ? 6.450 -11.561 1.641 1.00 93.62 95 THR A CA 1
ATOM 721 C C . THR A 1 95 ? 6.301 -13.074 1.754 1.00 93.62 95 THR A C 1
ATOM 723 O O . THR A 1 95 ? 7.318 -13.771 1.844 1.00 93.62 95 THR A O 1
ATOM 726 N N . GLY A 1 96 ? 5.072 -13.582 1.665 1.00 92.62 96 GLY A N 1
ATOM 727 C CA . GLY A 1 96 ? 4.725 -14.993 1.806 1.00 92.62 96 GLY A CA 1
ATOM 728 C C . GLY A 1 96 ? 4.856 -15.485 3.247 1.00 92.62 96 GLY A C 1
ATOM 729 O O . GLY A 1 96 ? 5.115 -16.671 3.474 1.00 92.62 96 GLY A O 1
ATOM 730 N N . ASP A 1 97 ? 4.781 -14.579 4.223 1.00 92.56 97 ASP A N 1
ATOM 731 C CA . ASP A 1 97 ? 5.031 -14.871 5.634 1.00 92.56 97 ASP A CA 1
ATOM 732 C C . ASP A 1 97 ? 3.749 -15.019 6.478 1.00 92.56 97 ASP A C 1
ATOM 734 O O . ASP A 1 97 ? 3.820 -15.254 7.696 1.00 92.56 97 ASP A O 1
ATOM 738 N N . GLY A 1 98 ? 2.599 -14.958 5.803 1.00 92.06 98 GLY A N 1
ATOM 739 C CA . GLY A 1 98 ? 1.256 -15.083 6.347 1.00 92.06 98 GLY A CA 1
ATOM 740 C C . GLY A 1 98 ? 0.678 -13.782 6.891 1.00 92.06 98 GLY A C 1
ATOM 741 O O . GLY A 1 98 ? -0.377 -13.838 7.522 1.00 92.06 98 GLY A O 1
ATOM 742 N N . ARG A 1 99 ? 1.349 -12.638 6.712 1.00 94.75 99 ARG A N 1
ATOM 743 C CA . ARG A 1 99 ? 0.934 -11.346 7.273 1.00 94.75 99 ARG A CA 1
ATOM 744 C C . ARG A 1 99 ? 0.703 -10.314 6.186 1.00 94.75 99 ARG A C 1
ATOM 746 O O . ARG A 1 99 ? 1.241 -10.400 5.091 1.00 94.75 99 ARG A O 1
ATOM 753 N N . ALA A 1 100 ? -0.129 -9.328 6.496 1.00 95.50 100 ALA A N 1
ATOM 754 C CA . ALA A 1 100 ? -0.327 -8.197 5.611 1.00 95.50 100 ALA A CA 1
ATOM 755 C C . ALA A 1 100 ? 0.965 -7.376 5.527 1.00 95.50 100 ALA A C 1
ATOM 757 O O . ALA A 1 100 ? 1.600 -7.094 6.538 1.00 95.50 100 ALA A O 1
ATOM 758 N N . ASP A 1 101 ? 1.314 -6.939 4.326 1.00 96.12 101 ASP A N 1
ATOM 759 C CA . ASP A 1 101 ? 2.403 -6.016 4.054 1.00 96.12 101 ASP A CA 1
ATOM 760 C C . ASP A 1 101 ? 1.851 -4.699 3.498 1.00 96.12 101 ASP A C 1
ATOM 762 O O . ASP A 1 101 ? 0.726 -4.621 2.992 1.00 96.12 101 ASP A O 1
ATOM 766 N N . LEU A 1 102 ? 2.663 -3.642 3.547 1.00 97.62 102 LEU A N 1
ATOM 767 C CA . LEU A 1 102 ? 2.310 -2.345 2.983 1.00 97.62 102 LEU A CA 1
ATOM 768 C C . LEU A 1 102 ? 3.395 -1.837 2.036 1.00 97.62 102 LEU A C 1
ATOM 770 O O . LEU A 1 102 ? 4.543 -1.606 2.418 1.00 97.62 102 LEU A O 1
ATOM 774 N N . LEU A 1 103 ? 3.000 -1.575 0.794 1.00 97.81 103 LEU A N 1
ATOM 775 C CA . LEU A 1 103 ? 3.800 -0.810 -0.145 1.00 97.81 103 LEU A CA 1
ATOM 776 C C . LEU A 1 103 ? 3.490 0.683 -0.001 1.00 97.81 103 LEU A C 1
ATOM 778 O O . LEU A 1 103 ? 2.337 1.108 0.079 1.00 97.81 103 LEU A O 1
ATOM 782 N N . VAL A 1 104 ? 4.535 1.504 0.011 1.00 98.00 104 VAL A N 1
ATOM 783 C CA . VAL A 1 104 ? 4.423 2.950 0.205 1.00 98.00 104 VAL A CA 1
ATOM 784 C C . VAL A 1 104 ? 5.236 3.672 -0.852 1.00 98.00 104 VAL A C 1
ATOM 786 O O . VAL A 1 104 ? 6.466 3.626 -0.858 1.00 98.00 104 VAL A O 1
ATOM 789 N N . ARG A 1 105 ? 4.546 4.377 -1.744 1.00 97.94 105 ARG A N 1
ATOM 790 C CA . ARG A 1 105 ? 5.185 5.311 -2.674 1.00 97.94 105 ARG A CA 1
ATOM 791 C C . ARG A 1 105 ? 5.484 6.611 -1.937 1.00 97.94 105 ARG A C 1
ATOM 793 O O . ARG A 1 105 ? 4.561 7.217 -1.395 1.00 97.94 105 ARG A O 1
ATOM 800 N N . ASP A 1 106 ? 6.735 7.062 -1.960 1.00 97.62 106 ASP A N 1
ATOM 801 C CA . ASP A 1 106 ? 7.130 8.385 -1.463 1.00 97.62 106 ASP A CA 1
ATOM 802 C C . ASP A 1 106 ? 7.512 9.291 -2.644 1.00 97.62 106 ASP A C 1
ATOM 804 O O . ASP A 1 106 ? 8.553 9.133 -3.284 1.00 97.62 106 ASP A O 1
ATOM 808 N N . ASP A 1 107 ? 6.648 10.260 -2.954 1.00 96.00 107 ASP A N 1
ATOM 809 C CA . ASP A 1 107 ? 6.857 11.164 -4.088 1.00 96.00 107 ASP A CA 1
ATOM 810 C C . ASP A 1 107 ? 8.056 12.115 -3.898 1.00 96.00 107 ASP A C 1
ATOM 812 O O . ASP A 1 107 ? 8.546 12.673 -4.883 1.00 96.00 107 ASP A O 1
ATOM 816 N N . ALA A 1 108 ? 8.564 12.306 -2.669 1.00 96.00 108 ALA A N 1
ATOM 817 C CA . ALA A 1 108 ? 9.705 13.198 -2.439 1.00 96.00 108 ALA A CA 1
ATOM 818 C C . ALA A 1 108 ? 11.032 12.612 -2.923 1.00 96.00 108 ALA A C 1
ATOM 820 O O . ALA A 1 108 ? 11.868 13.353 -3.441 1.00 96.00 108 ALA A O 1
ATOM 821 N N . ASP A 1 109 ? 11.245 11.309 -2.743 1.00 97.00 109 ASP A N 1
ATOM 822 C CA . ASP A 1 109 ? 12.475 10.634 -3.165 1.00 97.00 109 ASP A CA 1
ATOM 823 C C . ASP A 1 109 ? 12.274 9.706 -4.371 1.00 97.00 109 ASP A C 1
ATOM 825 O O . ASP A 1 109 ? 13.253 9.276 -4.986 1.00 97.00 109 ASP A O 1
ATOM 829 N N . GLY A 1 110 ? 11.022 9.459 -4.766 1.00 96.88 110 GLY A N 1
ATOM 830 C CA . GLY A 1 110 ? 10.684 8.647 -5.927 1.00 96.88 110 GLY A CA 1
ATOM 831 C C . GLY A 1 110 ? 10.834 7.160 -5.726 1.00 96.88 110 GLY A C 1
ATOM 832 O O . GLY A 1 110 ? 11.005 6.446 -6.720 1.00 96.88 110 GLY A O 1
ATOM 833 N N . LYS A 1 111 ? 10.821 6.706 -4.476 1.00 98.38 111 LYS A N 1
ATOM 834 C CA . LYS A 1 111 ? 10.963 5.300 -4.132 1.00 98.38 111 LYS A CA 1
ATOM 835 C C . LYS A 1 111 ? 9.621 4.658 -3.832 1.00 98.38 111 LYS A C 1
ATOM 837 O O . LYS A 1 111 ? 8.654 5.310 -3.437 1.00 98.38 111 LYS A O 1
ATOM 842 N N . LEU A 1 112 ? 9.611 3.345 -4.010 1.00 98.38 112 LEU A N 1
ATOM 843 C CA . LEU A 1 112 ? 8.580 2.460 -3.511 1.00 98.38 112 LEU A CA 1
ATOM 844 C C . LEU A 1 112 ? 9.185 1.650 -2.365 1.00 98.38 112 LEU A C 1
ATOM 846 O O . LEU A 1 112 ? 10.185 0.951 -2.537 1.00 98.38 112 LEU A O 1
ATOM 850 N N . TYR A 1 113 ? 8.603 1.795 -1.188 1.00 98.25 113 TYR A N 1
ATOM 851 C CA . TYR A 1 113 ? 9.031 1.148 0.041 1.00 98.25 113 TYR A CA 1
ATOM 852 C C . TYR A 1 113 ? 8.133 -0.042 0.353 1.00 98.25 113 TYR A C 1
ATOM 854 O O . TYR A 1 113 ? 6.935 0.035 0.111 1.00 98.25 113 TYR A O 1
ATOM 862 N N . LEU A 1 114 ? 8.705 -1.104 0.914 1.00 97.62 114 LEU A N 1
ATOM 863 C CA . LEU A 1 114 ? 7.983 -2.241 1.477 1.00 97.62 114 LEU A CA 1
ATOM 864 C C . LEU A 1 114 ? 8.131 -2.219 2.998 1.00 97.62 114 LEU A C 1
ATOM 866 O O . LEU A 1 114 ? 9.228 -2.423 3.526 1.00 97.62 114 LEU A O 1
ATOM 870 N N . TYR A 1 115 ? 7.024 -1.976 3.684 1.00 97.62 115 TYR A N 1
ATOM 871 C CA . TYR A 1 115 ? 6.866 -2.201 5.112 1.00 97.62 115 TYR A CA 1
ATOM 872 C C . TYR A 1 115 ? 6.340 -3.615 5.302 1.00 97.62 115 TYR A C 1
ATOM 874 O O . TYR A 1 115 ? 5.275 -3.948 4.785 1.00 97.62 115 TYR A O 1
ATOM 882 N N . ARG A 1 116 ? 7.121 -4.443 5.995 1.00 95.88 116 ARG A N 1
ATOM 883 C CA . ARG A 1 116 ? 6.753 -5.836 6.227 1.00 95.88 116 ARG A CA 1
ATOM 884 C C . ARG A 1 116 ? 5.883 -5.962 7.463 1.00 95.88 116 ARG A C 1
ATOM 886 O O . ARG A 1 116 ? 6.200 -5.331 8.473 1.00 95.88 116 ARG A O 1
ATOM 893 N N . GLY A 1 117 ? 4.855 -6.793 7.380 1.00 95.94 117 GLY A N 1
ATOM 894 C CA . GLY A 1 117 ? 4.049 -7.180 8.524 1.00 95.94 117 GLY A CA 1
ATOM 895 C C . GLY A 1 117 ? 4.859 -7.999 9.522 1.00 95.94 117 GLY A C 1
ATOM 896 O O . GLY A 1 117 ? 5.423 -9.043 9.197 1.00 95.94 117 GLY A O 1
ATOM 897 N N . GLU A 1 118 ? 4.908 -7.547 10.768 1.00 96.56 118 GLU A N 1
ATOM 898 C CA . GLU A 1 118 ? 5.417 -8.352 11.881 1.00 96.56 118 GLU A CA 1
ATOM 899 C C . GLU A 1 118 ? 4.265 -9.095 12.561 1.00 96.56 118 GLU A C 1
ATOM 901 O O . GLU A 1 118 ? 3.112 -8.681 12.465 1.00 96.56 118 GLU A O 1
ATOM 906 N N . ALA A 1 119 ? 4.551 -10.220 13.216 1.00 96.38 119 ALA A N 1
ATOM 907 C CA . ALA A 1 119 ? 3.522 -10.977 13.921 1.00 96.38 119 ALA A CA 1
ATOM 908 C C . ALA A 1 119 ? 3.012 -10.198 15.135 1.00 96.38 119 ALA A C 1
ATOM 910 O O . ALA A 1 119 ? 3.806 -9.678 15.921 1.00 96.38 119 ALA A O 1
ATOM 911 N N . ASP A 1 120 ? 1.692 -10.149 15.287 1.00 96.56 120 ASP A N 1
ATOM 912 C CA . ASP A 1 120 ? 1.071 -9.760 16.543 1.00 96.56 120 ASP A CA 1
ATOM 913 C C . ASP A 1 120 ? 0.962 -10.998 17.444 1.00 96.56 120 ASP A C 1
ATOM 915 O O . ASP A 1 120 ? 0.257 -11.956 17.127 1.00 96.56 120 ASP A O 1
ATOM 919 N N . GLU A 1 121 ? 1.694 -11.004 18.557 1.00 94.44 121 GLU A N 1
ATOM 920 C CA . GLU A 1 121 ? 1.715 -12.134 19.496 1.00 94.44 121 GLU A CA 1
ATOM 921 C C . GLU A 1 121 ? 0.391 -12.291 20.265 1.00 94.44 121 GLU A C 1
ATOM 923 O O . GLU A 1 121 ? 0.115 -13.372 20.790 1.00 94.44 121 GLU A O 1
ATOM 928 N N . ASP A 1 122 ? -0.428 -11.236 20.337 1.00 93.94 122 ASP A N 1
ATOM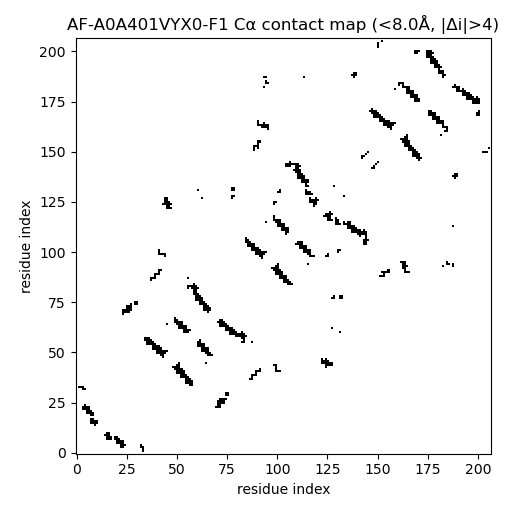 929 C CA . ASP A 1 122 ? -1.688 -11.249 21.080 1.00 93.94 122 ASP A CA 1
ATOM 930 C C . ASP A 1 122 ? -2.847 -11.753 20.213 1.00 93.94 122 ASP A C 1
ATOM 932 O O . ASP A 1 122 ? -3.688 -12.523 20.691 1.00 93.94 122 ASP A O 1
ATOM 936 N N . THR A 1 123 ? -2.897 -11.347 18.941 1.00 93.06 123 THR A N 1
ATOM 937 C CA . THR A 1 123 ? -4.011 -11.694 18.043 1.00 93.06 123 THR A CA 1
ATOM 938 C C . THR A 1 123 ? -3.678 -12.792 17.036 1.00 93.06 123 THR A C 1
ATOM 940 O O . THR A 1 123 ? -4.583 -13.434 16.505 1.00 93.06 123 THR A O 1
ATOM 943 N N . GLY A 1 124 ? -2.392 -13.045 16.772 1.00 90.94 124 GLY A N 1
ATOM 944 C CA . GLY A 1 124 ? -1.939 -13.922 15.689 1.00 90.94 124 GLY A CA 1
ATOM 945 C C . GLY A 1 124 ? -2.057 -13.297 14.293 1.00 90.94 124 GLY A C 1
ATOM 946 O O . GLY A 1 124 ? -1.738 -13.968 13.310 1.00 90.94 124 GLY A O 1
ATOM 947 N N . GLY A 1 125 ? -2.505 -12.041 14.207 1.00 94.94 125 GLY A N 1
ATOM 948 C CA . GLY A 1 125 ? -2.553 -11.253 12.984 1.00 94.94 125 GLY A CA 1
ATOM 949 C C . GLY A 1 125 ? -1.233 -10.539 12.685 1.00 94.94 125 GLY A C 1
ATOM 950 O O . GLY A 1 125 ? -0.138 -10.959 13.073 1.00 94.94 125 GLY A O 1
ATOM 951 N N . THR A 1 126 ? -1.351 -9.425 11.974 1.00 97.06 126 THR A N 1
ATOM 952 C CA . THR A 1 126 ? -0.252 -8.508 11.678 1.00 97.06 126 THR A CA 1
ATOM 953 C C . THR A 1 126 ? -0.208 -7.413 12.731 1.00 97.06 126 THR A C 1
ATOM 955 O O . THR A 1 126 ? -1.188 -6.698 12.908 1.00 97.06 126 THR A O 1
ATOM 958 N N . LEU A 1 127 ? 0.946 -7.208 13.365 1.00 97.00 127 LEU A N 1
ATOM 959 C CA . LEU A 1 127 ? 1.172 -6.104 14.291 1.00 97.00 127 LEU A CA 1
ATOM 960 C C . LEU A 1 127 ? 0.993 -4.776 13.531 1.00 97.00 127 LEU A C 1
ATOM 962 O O . LEU A 1 127 ? 1.885 -4.410 12.754 1.00 97.00 127 LEU A O 1
ATOM 966 N N . PRO A 1 128 ? -0.093 -4.005 13.737 1.00 96.75 128 PRO A N 1
ATOM 967 C CA . PRO A 1 128 ? -0.473 -2.947 12.794 1.00 96.75 128 PRO A CA 1
ATOM 968 C C . PRO A 1 128 ? 0.580 -1.846 12.648 1.00 96.75 128 PRO A C 1
ATOM 970 O O . PRO A 1 128 ? 0.805 -1.308 11.565 1.00 96.75 128 PRO A O 1
ATOM 973 N N . VAL A 1 129 ? 1.284 -1.530 13.737 1.00 96.25 129 VAL A N 1
ATOM 974 C CA . VAL A 1 129 ? 2.300 -0.472 13.752 1.00 96.25 129 VAL A CA 1
ATOM 975 C C . VAL A 1 129 ? 3.523 -0.810 12.879 1.00 96.25 129 VAL A C 1
ATOM 977 O O . VAL A 1 129 ? 4.169 0.097 12.349 1.00 96.25 129 VAL A O 1
ATOM 980 N N . SER A 1 130 ? 3.809 -2.100 12.645 1.00 96.81 130 SER A N 1
ATOM 981 C CA . SER A 1 130 ? 4.911 -2.548 11.773 1.00 96.81 130 SER A CA 1
ATOM 982 C C . SER A 1 130 ? 4.758 -2.051 10.329 1.00 96.81 130 SER A C 1
ATOM 984 O O . SER A 1 130 ? 5.750 -1.709 9.680 1.00 96.81 130 SER A O 1
ATOM 986 N N . LEU A 1 131 ? 3.510 -1.863 9.884 1.00 97.12 131 LEU A N 1
ATOM 987 C CA . LEU A 1 131 ? 3.163 -1.382 8.549 1.00 97.12 131 LEU A CA 1
ATOM 988 C C . LEU A 1 131 ? 3.545 0.083 8.309 1.00 97.12 131 LEU A C 1
ATOM 990 O O . LEU A 1 131 ? 3.562 0.521 7.162 1.00 97.12 131 LEU A O 1
ATOM 994 N N . VAL A 1 132 ? 3.849 0.861 9.357 1.00 96.56 132 VAL A N 1
ATOM 995 C CA . VAL A 1 132 ? 4.116 2.303 9.210 1.00 96.56 132 VAL A CA 1
ATOM 996 C C . VAL A 1 132 ? 5.347 2.806 9.968 1.00 96.56 132 VAL A C 1
ATOM 998 O O . VAL A 1 132 ? 6.007 3.736 9.501 1.00 96.56 132 VAL A O 1
ATOM 1001 N N . THR A 1 133 ? 5.722 2.215 11.104 1.00 89.75 133 THR A N 1
ATOM 1002 C CA . THR A 1 133 ? 6.888 2.683 11.880 1.00 89.75 133 THR A CA 1
ATOM 1003 C C . THR A 1 133 ? 8.147 1.845 11.688 1.00 89.75 133 THR A C 1
ATOM 1005 O O . THR A 1 133 ? 9.215 2.257 12.143 1.00 89.75 133 THR A O 1
ATOM 1008 N N . GLY A 1 134 ? 8.051 0.677 11.044 1.00 82.31 134 GLY A N 1
ATOM 1009 C CA . GLY A 1 134 ? 9.204 -0.181 10.767 1.00 82.31 134 GLY A CA 1
ATOM 1010 C C . GLY A 1 134 ? 10.261 0.508 9.894 1.00 82.31 134 GLY A C 1
ATOM 1011 O O . GLY A 1 134 ? 9.997 1.524 9.251 1.00 82.31 134 GLY A O 1
ATOM 1012 N N . THR A 1 135 ? 11.479 -0.044 9.847 1.00 90.88 135 THR A N 1
ATOM 1013 C CA . THR A 1 135 ? 12.463 0.365 8.827 1.00 90.88 135 THR A CA 1
ATOM 1014 C C . THR A 1 135 ? 12.083 -0.312 7.513 1.00 90.88 135 THR A C 1
ATOM 1016 O O . THR A 1 135 ? 12.263 -1.527 7.409 1.00 90.88 135 THR A O 1
ATOM 1019 N N . PRO A 1 136 ? 11.565 0.416 6.510 1.00 96.44 136 PRO A N 1
ATOM 1020 C CA . PRO A 1 136 ? 11.100 -0.231 5.298 1.00 96.44 136 PRO A CA 1
ATOM 1021 C C . PRO A 1 136 ? 12.265 -0.734 4.445 1.00 96.44 136 PRO A C 1
ATOM 1023 O O . PRO A 1 136 ? 13.333 -0.117 4.371 1.00 96.44 136 PRO A O 1
ATOM 1026 N N . GLY A 1 137 ? 12.023 -1.826 3.725 1.00 96.62 137 GLY A N 1
ATOM 1027 C CA . GLY A 1 137 ? 12.849 -2.218 2.591 1.00 96.62 137 GLY A CA 1
ATOM 1028 C C . GLY A 1 137 ? 12.606 -1.290 1.399 1.00 96.62 137 GLY A C 1
ATOM 1029 O O . GLY A 1 137 ? 11.508 -0.770 1.214 1.00 96.62 137 GLY A O 1
ATOM 1030 N N . VAL A 1 138 ? 13.620 -1.085 0.560 1.00 97.25 138 VAL A N 1
ATOM 1031 C CA . VAL A 1 138 ? 13.427 -0.424 -0.738 1.00 97.25 138 VAL A CA 1
ATOM 1032 C C . VAL A 1 138 ? 12.981 -1.487 -1.733 1.00 97.25 138 VAL A C 1
ATOM 1034 O O . VAL A 1 138 ? 13.806 -2.288 -2.169 1.00 97.25 138 VAL A O 1
ATOM 1037 N N . TYR A 1 139 ? 11.696 -1.484 -2.086 1.00 97.38 139 TYR A N 1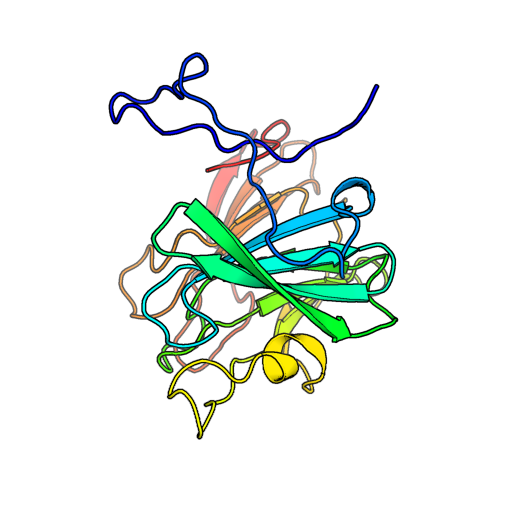
ATOM 1038 C CA . TYR A 1 139 ? 11.183 -2.320 -3.168 1.00 97.38 139 TYR A CA 1
ATOM 1039 C C . TYR A 1 139 ? 11.650 -1.760 -4.512 1.00 97.38 139 TYR A C 1
ATOM 1041 O O . TYR A 1 139 ? 12.261 -2.452 -5.317 1.00 97.38 139 TYR A O 1
ATOM 1049 N N . GLY A 1 140 ? 11.443 -0.460 -4.717 1.00 96.94 140 GLY A N 1
ATOM 1050 C CA . GLY A 1 140 ? 11.814 0.238 -5.934 1.00 96.94 140 GLY A CA 1
ATOM 1051 C C . GLY A 1 140 ? 12.626 1.490 -5.655 1.00 96.94 140 GLY A C 1
ATOM 1052 O O . GLY A 1 140 ? 12.209 2.368 -4.902 1.00 96.94 140 GLY A O 1
ATOM 1053 N N . ASN A 1 141 ? 13.814 1.587 -6.251 1.00 96.25 141 ASN A N 1
ATOM 1054 C CA . ASN A 1 141 ? 14.804 2.582 -5.826 1.00 96.25 141 ASN A CA 1
ATOM 1055 C C . ASN A 1 141 ? 14.675 3.955 -6.517 1.00 96.25 141 ASN A C 1
ATOM 1057 O O . ASN A 1 141 ? 15.352 4.902 -6.115 1.00 96.25 141 ASN A O 1
ATOM 1061 N N . ARG A 1 142 ? 13.864 4.075 -7.574 1.00 94.94 142 ARG A N 1
ATOM 1062 C CA . ARG A 1 142 ? 13.642 5.330 -8.315 1.00 94.94 142 ARG A CA 1
ATOM 1063 C C . ARG A 1 142 ? 12.438 5.225 -9.247 1.00 94.94 142 ARG A C 1
ATOM 1065 O O . ARG A 1 142 ? 12.021 4.122 -9.575 1.00 94.94 142 ARG A O 1
ATOM 1072 N N . SER A 1 143 ? 11.987 6.367 -9.766 1.00 93.75 143 SER A N 1
ATOM 1073 C CA . SER A 1 143 ? 10.958 6.461 -10.814 1.00 93.75 143 SER A CA 1
ATOM 1074 C C . SER A 1 143 ? 9.587 5.927 -10.402 1.00 93.75 143 SER A C 1
ATOM 1076 O O . SER A 1 143 ? 8.762 5.652 -11.266 1.00 93.75 143 SER A O 1
ATOM 1078 N N . TRP A 1 144 ? 9.327 5.823 -9.099 1.00 96.25 144 TRP A N 1
ATOM 1079 C CA . TRP A 1 144 ? 8.031 5.425 -8.563 1.00 96.25 144 TRP A CA 1
ATOM 1080 C C . TRP A 1 144 ? 7.125 6.610 -8.248 1.00 96.25 144 TRP A C 1
ATOM 1082 O O . TRP A 1 144 ? 6.023 6.380 -7.773 1.00 96.25 144 TRP A O 1
ATOM 1092 N N . GLN A 1 145 ? 7.531 7.856 -8.534 1.00 95.12 145 GLN A N 1
ATOM 1093 C CA . GLN A 1 145 ? 6.659 9.019 -8.344 1.00 95.12 145 GLN A CA 1
ATOM 1094 C C . GLN A 1 145 ? 5.362 8.897 -9.151 1.00 95.12 145 GLN A C 1
ATOM 1096 O O . GLN A 1 145 ? 5.355 8.321 -10.237 1.00 95.12 145 GLN A O 1
ATOM 1101 N N . ASN A 1 146 ? 4.291 9.549 -8.706 1.00 92.06 146 ASN A N 1
ATOM 1102 C CA . ASN A 1 146 ? 2.993 9.552 -9.381 1.00 92.06 146 ASN A CA 1
ATOM 1103 C C . ASN A 1 146 ? 3.050 10.023 -10.846 1.00 92.06 146 ASN A C 1
ATOM 1105 O O . ASN A 1 146 ? 2.298 9.547 -11.688 1.00 92.06 146 ASN A O 1
ATOM 1109 N N . ASN A 1 147 ? 3.965 10.934 -11.181 1.00 90.88 147 ASN A N 1
ATOM 1110 C CA . ASN A 1 147 ? 4.152 11.406 -12.557 1.00 90.88 147 ASN A CA 1
ATOM 1111 C C . ASN A 1 147 ? 4.936 10.434 -13.459 1.00 90.88 147 ASN A C 1
ATOM 1113 O O . ASN A 1 147 ? 5.035 10.684 -14.655 1.00 90.88 147 ASN A O 1
ATOM 1117 N N . SER A 1 148 ? 5.512 9.374 -12.891 1.00 91.88 148 SER A N 1
ATOM 1118 C CA . SER A 1 148 ? 6.277 8.336 -13.590 1.00 91.88 148 SER A CA 1
ATOM 1119 C C . SER A 1 148 ? 5.538 6.997 -13.557 1.00 91.88 148 SER A C 1
ATOM 1121 O O . SER A 1 148 ? 5.552 6.256 -14.540 1.00 91.88 148 SER A O 1
ATOM 1123 N N . ARG A 1 149 ? 4.853 6.705 -12.444 1.00 92.88 149 ARG A N 1
ATOM 1124 C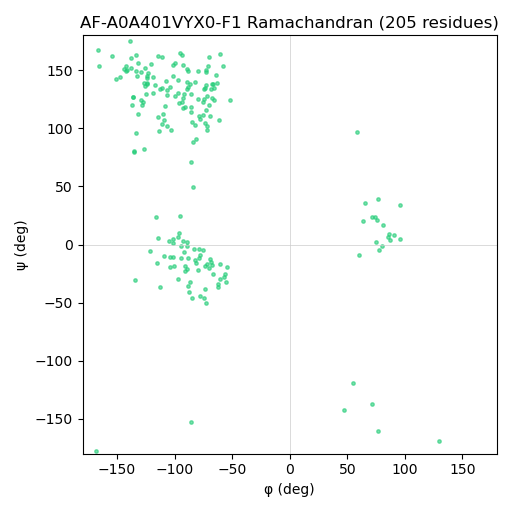 CA . ARG A 1 149 ? 3.985 5.544 -12.217 1.00 92.88 149 ARG A CA 1
ATOM 1125 C C . ARG A 1 149 ? 2.607 6.011 -11.732 1.00 92.88 149 ARG A C 1
ATOM 1127 O O . ARG A 1 149 ? 2.372 6.040 -10.521 1.00 92.88 149 ARG A O 1
ATOM 1134 N N . PRO A 1 150 ? 1.709 6.427 -12.647 1.00 91.06 150 PRO A N 1
ATOM 1135 C CA . PRO A 1 150 ? 0.401 6.969 -12.274 1.00 91.06 150 PRO A CA 1
ATOM 1136 C C . PRO A 1 150 ? -0.482 5.969 -11.532 1.00 91.06 150 PRO A C 1
ATOM 1138 O O . PRO A 1 150 ? -1.195 6.351 -10.609 1.00 91.06 150 PRO A O 1
ATOM 1141 N N . MET A 1 151 ? -0.411 4.691 -11.906 1.00 91.31 151 MET A N 1
ATOM 1142 C CA . MET A 1 151 ? -1.169 3.618 -11.273 1.00 91.31 151 MET A CA 1
ATOM 1143 C C . MET A 1 151 ? -0.230 2.522 -10.782 1.00 91.31 151 MET A C 1
ATOM 1145 O O . MET A 1 151 ? 0.702 2.145 -11.491 1.00 91.31 151 MET A O 1
ATOM 1149 N N . ILE A 1 152 ? -0.520 2.008 -9.588 1.00 93.19 152 ILE A N 1
ATOM 1150 C CA . ILE A 1 152 ? 0.127 0.855 -8.965 1.00 93.19 152 ILE A CA 1
ATOM 1151 C C . ILE A 1 152 ? -0.992 -0.002 -8.362 1.00 93.19 152 ILE A C 1
ATOM 1153 O O . ILE A 1 152 ? -1.808 0.524 -7.607 1.00 93.19 152 ILE A O 1
ATOM 1157 N N . ILE A 1 153 ? -1.043 -1.289 -8.699 1.00 91.75 153 ILE A N 1
ATOM 1158 C CA . ILE A 1 153 ? -1.982 -2.264 -8.125 1.00 91.75 153 ILE A CA 1
ATOM 1159 C C . ILE A 1 153 ? -1.256 -3.577 -7.835 1.00 91.75 153 ILE A C 1
ATOM 1161 O O . ILE A 1 153 ? -0.307 -3.921 -8.535 1.00 91.75 153 ILE A O 1
ATOM 1165 N N . ALA A 1 154 ? -1.732 -4.321 -6.844 1.00 92.56 154 ALA A N 1
ATOM 1166 C CA . ALA A 1 154 ? -1.172 -5.605 -6.439 1.00 92.56 154 ALA A CA 1
ATOM 1167 C C . ALA A 1 154 ? -2.319 -6.609 -6.223 1.00 92.56 154 ALA A C 1
ATOM 1169 O O . ALA A 1 154 ? -2.791 -6.766 -5.100 1.00 92.56 154 ALA A O 1
ATOM 1170 N N . PRO A 1 155 ? -2.863 -7.204 -7.302 1.00 87.94 155 PRO A N 1
ATOM 1171 C CA . PRO A 1 155 ? -4.088 -8.004 -7.235 1.00 87.94 155 PRO A CA 1
ATOM 1172 C C . PRO A 1 155 ? -3.893 -9.401 -6.619 1.00 87.94 155 PRO A C 1
ATOM 1174 O O . PRO A 1 155 ? -4.873 -10.125 -6.455 1.00 87.94 155 PRO A O 1
ATOM 1177 N N . GLY A 1 156 ? -2.655 -9.789 -6.309 1.00 91.06 156 GLY A N 1
ATOM 1178 C CA . GLY A 1 156 ? -2.289 -11.092 -5.760 1.00 91.06 156 GLY A CA 1
ATOM 1179 C C . GLY A 1 156 ? -1.152 -11.744 -6.544 1.00 91.06 156 GLY A C 1
ATOM 1180 O O . GLY A 1 156 ? -0.520 -11.104 -7.384 1.00 91.06 156 GLY A O 1
ATOM 1181 N N . ASP A 1 157 ? -0.911 -13.017 -6.248 1.00 93.19 157 ASP A N 1
ATOM 1182 C CA . ASP A 1 157 ? 0.056 -13.888 -6.922 1.00 93.19 157 ASP A CA 1
ATOM 1183 C C . ASP A 1 157 ? -0.454 -14.248 -8.330 1.00 93.19 157 ASP A C 1
ATOM 1185 O O . ASP A 1 157 ? -1.356 -15.077 -8.501 1.00 93.19 157 ASP A O 1
ATOM 1189 N N . ALA A 1 158 ? 0.043 -13.539 -9.343 1.00 93.50 158 ALA A N 1
ATOM 1190 C CA . ALA A 1 158 ? -0.438 -13.642 -10.714 1.00 93.50 158 ALA A CA 1
ATOM 1191 C C . ALA A 1 158 ? 0.339 -14.686 -11.527 1.00 93.50 158 ALA A C 1
ATOM 1193 O O . ALA A 1 158 ? -0.199 -15.186 -12.524 1.00 93.50 158 ALA A O 1
ATOM 1194 N N . ASP A 1 159 ? 1.569 -15.017 -11.131 1.00 92.44 159 ASP A N 1
ATOM 1195 C CA . ASP A 1 159 ? 2.397 -16.036 -11.782 1.00 92.44 159 ASP A CA 1
ATOM 1196 C C . ASP A 1 159 ? 2.517 -17.369 -11.012 1.00 92.44 159 ASP A C 1
ATOM 1198 O O . ASP A 1 159 ? 3.096 -18.329 -11.534 1.00 92.44 159 ASP A O 1
ATOM 1202 N N . ALA A 1 160 ? 1.816 -17.478 -9.880 1.00 93.62 160 ALA A N 1
ATOM 1203 C CA . ALA A 1 160 ? 1.705 -18.652 -9.020 1.00 93.62 160 ALA A CA 1
ATOM 1204 C C . ALA A 1 160 ? 3.030 -19.055 -8.351 1.00 93.62 160 ALA A C 1
ATOM 1206 O O . ALA A 1 160 ? 3.304 -20.254 -8.188 1.00 93.62 160 ALA A O 1
ATOM 1207 N N . ASP A 1 161 ? 3.860 -18.077 -7.986 1.00 90.38 161 ASP A N 1
ATOM 1208 C CA . ASP A 1 161 ? 5.143 -18.300 -7.318 1.00 90.38 161 ASP A CA 1
ATOM 1209 C C . ASP A 1 161 ? 5.083 -18.222 -5.779 1.00 90.38 161 ASP A C 1
ATOM 1211 O O . ASP A 1 161 ? 6.064 -18.542 -5.094 1.00 90.38 161 ASP A O 1
ATOM 1215 N N . GLY A 1 162 ? 3.899 -17.932 -5.234 1.00 90.25 162 GLY A N 1
ATOM 1216 C CA . GLY A 1 162 ? 3.592 -17.946 -3.811 1.00 90.25 162 GLY A CA 1
ATOM 1217 C C . GLY A 1 162 ? 3.696 -16.590 -3.118 1.00 90.25 162 GLY A C 1
ATOM 1218 O O . GLY A 1 162 ? 3.538 -16.558 -1.896 1.00 90.25 162 GLY A O 1
ATOM 1219 N N . VAL A 1 163 ? 3.951 -15.496 -3.842 1.00 93.00 163 VAL A N 1
ATOM 1220 C CA . VAL A 1 163 ? 3.924 -14.130 -3.293 1.00 93.00 163 VAL A CA 1
ATOM 1221 C C . VAL A 1 163 ? 3.119 -13.180 -4.179 1.00 93.00 163 VAL A C 1
ATOM 1223 O O . VAL A 1 163 ? 2.936 -13.413 -5.366 1.00 93.00 163 VAL A O 1
ATOM 1226 N N . THR A 1 164 ? 2.604 -12.088 -3.608 1.00 93.88 164 THR A N 1
ATOM 1227 C CA . THR A 1 164 ? 1.852 -11.098 -4.394 1.00 93.88 164 THR A CA 1
ATOM 1228 C C . THR A 1 164 ? 2.725 -10.383 -5.432 1.00 93.88 164 THR A C 1
ATOM 1230 O O . THR A 1 164 ? 3.777 -9.827 -5.108 1.00 93.88 164 THR A O 1
ATOM 1233 N N . ASP A 1 165 ? 2.203 -10.252 -6.652 1.00 94.00 165 ASP A N 1
ATOM 1234 C CA . ASP A 1 165 ? 2.800 -9.475 -7.735 1.00 94.00 165 ASP A CA 1
ATOM 1235 C C . ASP A 1 165 ? 2.284 -8.039 -7.830 1.00 94.00 165 ASP A C 1
ATOM 1237 O O . ASP A 1 165 ? 1.209 -7.682 -7.338 1.00 94.00 165 ASP A O 1
ATOM 1241 N N . LEU A 1 166 ? 3.031 -7.206 -8.557 1.00 95.56 166 LEU A N 1
ATOM 1242 C CA . LEU A 1 166 ? 2.708 -5.800 -8.765 1.00 95.56 166 LEU A CA 1
ATOM 1243 C C . LEU A 1 166 ? 2.492 -5.483 -10.250 1.00 95.56 166 LEU A C 1
ATOM 1245 O O . LEU A 1 166 ? 3.177 -5.979 -11.140 1.00 95.56 166 LEU A O 1
ATOM 1249 N N . TRP A 1 167 ? 1.553 -4.588 -10.534 1.00 94.75 167 TRP A N 1
ATOM 1250 C CA . TRP A 1 167 ? 1.323 -4.035 -11.862 1.00 94.75 167 TRP A CA 1
ATOM 1251 C C . TRP A 1 167 ? 1.356 -2.514 -11.781 1.00 94.75 167 TRP A C 1
ATOM 1253 O O . TRP A 1 167 ? 0.795 -1.923 -10.856 1.00 94.75 167 TRP A O 1
ATOM 1263 N N . ALA A 1 168 ? 1.983 -1.859 -12.756 1.00 93.81 168 ALA A N 1
ATOM 1264 C CA . ALA A 1 168 ? 2.011 -0.402 -12.803 1.00 93.81 168 ALA A CA 1
ATOM 1265 C C . ALA A 1 168 ? 1.906 0.140 -14.225 1.00 93.81 168 ALA A C 1
ATOM 1267 O O . ALA A 1 168 ? 2.378 -0.483 -15.180 1.00 93.81 168 ALA A O 1
ATOM 1268 N N . THR A 1 169 ? 1.315 1.327 -14.361 1.00 92.94 169 THR A N 1
ATOM 1269 C CA . THR A 1 169 ? 1.378 2.081 -15.617 1.00 92.94 169 THR A CA 1
ATOM 1270 C C . THR A 1 169 ? 2.598 2.983 -15.649 1.00 92.94 169 THR A C 1
ATOM 1272 O O . THR A 1 169 ? 3.056 3.445 -14.606 1.00 92.94 169 THR A O 1
ATOM 1275 N N . THR A 1 170 ? 3.126 3.268 -16.837 1.00 91.38 170 THR A N 1
ATOM 1276 C CA . THR A 1 170 ? 4.167 4.285 -17.022 1.00 91.38 170 THR A CA 1
ATOM 1277 C C . THR A 1 170 ? 3.602 5.590 -17.567 1.00 91.38 170 THR A C 1
ATOM 1279 O O . THR A 1 170 ? 2.569 5.613 -18.232 1.00 91.38 170 THR A O 1
ATOM 1282 N N . ALA A 1 171 ? 4.285 6.695 -17.286 1.00 86.56 171 ALA A N 1
ATOM 1283 C CA . ALA A 1 171 ? 4.035 7.990 -17.926 1.00 86.56 171 ALA A CA 1
ATOM 1284 C C . ALA A 1 171 ? 5.281 8.541 -18.646 1.00 86.56 171 ALA A C 1
ATOM 1286 O O . ALA A 1 171 ? 5.203 9.544 -19.354 1.00 86.56 171 ALA A O 1
ATOM 1287 N N . ASP A 1 172 ? 6.424 7.867 -18.522 1.00 70.75 172 ASP A N 1
ATOM 1288 C CA . ASP A 1 172 ? 7.629 8.109 -19.302 1.00 70.75 172 ASP A CA 1
ATOM 1289 C C . ASP A 1 172 ? 7.485 7.546 -20.735 1.00 70.75 172 ASP A C 1
ATOM 1291 O O . ASP A 1 172 ? 7.239 6.358 -20.923 1.00 70.75 172 ASP A O 1
ATOM 1295 N N . GLY A 1 173 ? 7.641 8.400 -21.762 1.00 57.16 173 GLY A N 1
ATOM 1296 C CA . GLY A 1 173 ? 7.720 7.978 -23.175 1.00 57.16 173 GLY A CA 1
ATOM 1297 C C . GLY A 1 173 ? 6.422 8.018 -24.002 1.00 57.16 173 GLY A C 1
ATOM 1298 O O . GLY A 1 173 ? 6.240 7.180 -24.886 1.00 57.16 173 GLY A O 1
ATOM 1299 N N . ASP A 1 174 ? 5.530 8.979 -23.738 1.00 55.00 174 ASP A N 1
ATOM 1300 C CA . ASP A 1 174 ? 4.343 9.375 -24.535 1.00 55.00 174 ASP A CA 1
ATOM 1301 C C . ASP A 1 174 ? 3.242 8.319 -24.788 1.00 55.00 174 ASP A C 1
ATOM 1303 O O . ASP A 1 174 ? 2.164 8.679 -25.260 1.00 55.00 174 ASP A O 1
ATOM 1307 N N . SER A 1 175 ? 3.443 7.038 -24.457 1.00 68.12 175 SER A N 1
ATOM 1308 C CA . SER A 1 175 ? 2.495 5.967 -24.826 1.00 68.12 175 SER A CA 1
ATOM 1309 C C . SER A 1 175 ? 1.797 5.273 -23.657 1.00 68.12 175 SER A C 1
ATOM 1311 O O . SER A 1 175 ? 0.794 4.610 -23.894 1.00 68.12 175 SER A O 1
ATOM 1313 N N . GLY A 1 176 ? 2.288 5.417 -22.424 1.00 84.25 176 GLY A N 1
ATOM 1314 C CA . GLY A 1 176 ? 1.766 4.737 -21.235 1.00 84.25 176 GLY A CA 1
ATOM 1315 C C . GLY A 1 176 ? 1.781 3.213 -21.341 1.00 84.25 176 GLY A C 1
ATOM 1316 O O . GLY A 1 176 ? 0.878 2.603 -21.911 1.00 84.25 176 GLY A O 1
ATOM 1317 N N . ASP A 1 177 ? 2.805 2.575 -20.791 1.00 91.19 177 ASP A N 1
ATOM 1318 C CA . ASP A 1 177 ? 2.921 1.119 -20.795 1.00 91.19 177 ASP A CA 1
ATOM 1319 C C . ASP A 1 177 ? 2.233 0.511 -19.577 1.00 91.19 177 ASP A C 1
ATOM 1321 O O . ASP A 1 177 ? 2.207 1.130 -18.519 1.00 91.19 177 ASP A O 1
ATOM 1325 N N . LEU A 1 178 ? 1.708 -0.709 -19.716 1.00 92.38 178 LEU A N 1
ATOM 1326 C CA . LEU A 1 178 ? 1.361 -1.560 -18.578 1.00 92.38 178 LEU A CA 1
ATOM 1327 C C . LEU A 1 178 ? 2.522 -2.517 -18.328 1.00 92.38 178 LEU A C 1
ATOM 1329 O O . LEU A 1 178 ? 2.896 -3.289 -19.217 1.00 92.38 178 LEU A O 1
ATOM 1333 N N . LEU A 1 179 ? 3.075 -2.459 -17.124 1.00 94.19 179 LEU A N 1
ATOM 1334 C CA . LEU A 1 179 ? 4.174 -3.296 -16.674 1.00 94.19 179 LEU A CA 1
ATOM 1335 C C . LEU A 1 179 ? 3.681 -4.275 -15.609 1.00 94.19 179 LEU A C 1
ATOM 1337 O O . LEU A 1 179 ? 2.978 -3.878 -14.681 1.00 94.19 179 LEU A O 1
ATOM 1341 N N . PHE A 1 180 ? 4.091 -5.530 -15.750 1.00 95.62 180 PHE A N 1
ATOM 1342 C CA . PHE A 1 180 ? 3.981 -6.583 -14.750 1.00 95.62 180 PHE A CA 1
ATOM 1343 C C . PHE A 1 180 ? 5.331 -6.738 -14.047 1.00 95.62 180 PHE A C 1
ATOM 1345 O O . PHE A 1 180 ? 6.363 -6.879 -14.703 1.00 95.62 180 PHE A O 1
ATOM 1352 N N . TYR A 1 181 ? 5.323 -6.688 -12.725 1.00 95.75 181 TYR A N 1
ATOM 1353 C CA . TYR A 1 181 ? 6.482 -6.811 -11.855 1.00 95.75 181 TYR A CA 1
ATOM 1354 C C . TYR A 1 181 ? 6.339 -8.117 -11.064 1.00 95.75 181 TYR A C 1
ATOM 1356 O O . TYR A 1 181 ? 5.619 -8.109 -10.063 1.00 95.75 181 TYR A O 1
ATOM 1364 N N . PRO A 1 182 ? 6.990 -9.210 -11.507 1.00 93.88 182 PRO A N 1
ATOM 1365 C CA . PRO A 1 182 ? 6.980 -10.467 -10.771 1.00 93.88 182 PRO A CA 1
ATOM 1366 C C . PRO A 1 182 ? 7.786 -10.301 -9.484 1.00 93.88 182 PRO A C 1
ATOM 1368 O O . PRO A 1 182 ? 9.013 -10.112 -9.532 1.00 93.88 182 PRO A O 1
ATOM 1371 N N . THR A 1 183 ? 7.104 -10.320 -8.344 1.00 92.00 183 THR A N 1
ATOM 1372 C CA . THR A 1 183 ? 7.771 -10.284 -7.041 1.00 92.00 183 THR A CA 1
ATOM 1373 C C . THR A 1 183 ? 8.394 -11.647 -6.810 1.00 92.00 183 THR A C 1
ATOM 1375 O O . THR A 1 183 ? 7.743 -12.647 -7.024 1.00 92.00 183 THR A O 1
ATOM 1378 N N . ARG A 1 184 ? 9.651 -11.727 -6.357 1.00 89.88 184 ARG A N 1
ATOM 1379 C CA . ARG A 1 184 ? 10.287 -13.031 -6.114 1.00 89.88 184 ARG A CA 1
ATOM 1380 C C . ARG A 1 184 ? 10.354 -13.353 -4.625 1.00 89.88 184 ARG A C 1
ATOM 1382 O O . ARG A 1 184 ? 10.850 -12.512 -3.864 1.00 89.88 184 ARG A O 1
ATOM 1389 N N . PRO A 1 185 ? 10.027 -14.588 -4.203 1.00 87.19 185 PRO A N 1
ATOM 1390 C CA . PRO A 1 185 ? 10.240 -15.037 -2.836 1.00 87.19 185 PRO A CA 1
ATOM 1391 C C . PRO A 1 185 ? 11.687 -14.794 -2.382 1.00 87.19 185 PRO A C 1
ATOM 1393 O O . PRO A 1 185 ? 12.654 -15.203 -3.029 1.00 87.19 185 PRO A O 1
ATOM 1396 N N . GLY A 1 186 ? 11.848 -14.079 -1.267 1.00 86.75 186 GLY A N 1
ATOM 1397 C CA . GLY A 1 186 ? 13.155 -13.715 -0.709 1.00 86.75 186 GLY A CA 1
ATOM 1398 C C . GLY A 1 186 ? 13.877 -12.549 -1.405 1.00 86.75 186 GLY A C 1
ATOM 1399 O O . GLY A 1 186 ? 14.913 -12.109 -0.906 1.00 86.75 186 GLY A O 1
ATOM 1400 N N . SER A 1 187 ? 13.339 -12.010 -2.504 1.00 87.50 187 SER A N 1
ATOM 1401 C CA . SER A 1 187 ? 13.862 -10.842 -3.222 1.00 87.50 187 SER A CA 1
ATOM 1402 C C . SER A 1 187 ? 12.729 -9.882 -3.587 1.00 87.50 187 SER A C 1
ATOM 1404 O O . SER A 1 187 ? 12.272 -9.829 -4.727 1.00 87.50 187 SER A O 1
ATOM 1406 N N . PHE A 1 188 ? 12.319 -9.081 -2.608 1.00 91.94 188 PHE A N 1
ATOM 1407 C CA . PHE A 1 188 ? 11.208 -8.136 -2.729 1.00 91.94 188 PHE A CA 1
ATOM 1408 C C . PHE A 1 188 ? 11.676 -6.798 -3.312 1.00 91.94 188 PHE A C 1
ATOM 1410 O O . PHE A 1 188 ? 11.807 -5.805 -2.592 1.00 91.94 188 PHE A O 1
ATOM 1417 N N . THR A 1 189 ? 12.003 -6.804 -4.604 1.00 92.94 189 THR A N 1
ATOM 1418 C CA . THR A 1 189 ? 12.432 -5.621 -5.357 1.00 92.94 189 THR A CA 1
ATOM 1419 C C . THR A 1 189 ? 11.713 -5.519 -6.700 1.00 92.94 189 THR A C 1
ATOM 1421 O O . THR A 1 189 ? 11.183 -6.503 -7.203 1.00 92.94 189 THR A O 1
ATOM 1424 N N . ASP A 1 190 ? 11.747 -4.338 -7.317 1.00 90.50 190 ASP A N 1
ATOM 1425 C CA . ASP A 1 190 ? 11.111 -4.058 -8.608 1.00 90.50 190 ASP A CA 1
ATOM 1426 C C . ASP A 1 190 ? 11.758 -4.754 -9.817 1.00 90.50 190 ASP A C 1
ATOM 1428 O O . ASP A 1 190 ? 11.149 -4.811 -10.883 1.00 90.50 190 ASP A O 1
ATOM 1432 N N . GLY A 1 191 ? 12.953 -5.323 -9.651 1.00 90.69 191 GLY A N 1
ATOM 1433 C CA . GLY A 1 191 ? 13.571 -6.242 -10.610 1.00 90.69 191 GLY A CA 1
ATOM 1434 C C . GLY A 1 191 ? 13.533 -5.771 -12.071 1.00 90.69 191 GLY A C 1
ATOM 1435 O O . GLY A 1 191 ? 13.693 -4.588 -12.373 1.00 90.69 191 GLY A O 1
ATOM 1436 N N . ASP A 1 192 ? 13.335 -6.731 -12.977 1.00 91.50 192 ASP A N 1
ATOM 1437 C CA . ASP A 1 192 ? 13.136 -6.486 -14.406 1.00 91.50 192 ASP A CA 1
ATOM 1438 C C . ASP A 1 192 ? 11.656 -6.730 -14.756 1.00 91.50 192 ASP A C 1
ATOM 1440 O O . ASP A 1 192 ? 11.247 -7.891 -14.874 1.00 91.50 192 ASP A O 1
ATOM 1444 N N . PRO A 1 193 ? 10.833 -5.677 -14.917 1.00 94.06 193 PRO A N 1
ATOM 1445 C CA . PRO A 1 193 ? 9.424 -5.849 -15.238 1.00 94.06 193 PRO A CA 1
ATOM 1446 C C . PRO A 1 193 ? 9.206 -6.350 -16.668 1.00 94.06 193 PRO A C 1
ATOM 1448 O O . PRO A 1 193 ? 9.963 -6.055 -17.597 1.00 94.06 193 PRO A O 1
ATOM 1451 N N . VAL A 1 194 ? 8.085 -7.037 -16.867 1.00 95.00 194 VAL A N 1
ATOM 1452 C CA . VAL A 1 194 ? 7.579 -7.457 -18.171 1.00 95.00 194 VAL A CA 1
ATOM 1453 C C . VAL A 1 194 ? 6.603 -6.409 -18.691 1.00 95.00 194 VAL A C 1
ATOM 1455 O O . VAL A 1 194 ? 5.584 -6.116 -18.069 1.00 95.00 194 VAL A O 1
ATOM 1458 N N . LYS A 1 195 ? 6.865 -5.860 -19.878 1.00 94.00 195 LYS A N 1
ATOM 1459 C CA . LYS A 1 195 ? 5.887 -5.016 -20.569 1.00 94.00 195 LYS A CA 1
ATOM 1460 C C . LYS A 1 195 ? 4.752 -5.876 -21.122 1.00 94.00 195 LYS A C 1
ATOM 1462 O O . LYS A 1 195 ? 4.968 -6.676 -22.029 1.00 94.00 195 LYS A O 1
ATOM 1467 N N . VAL A 1 196 ? 3.545 -5.660 -20.610 1.00 92.25 196 VAL A N 1
ATOM 1468 C CA . VAL A 1 196 ? 2.325 -6.365 -21.027 1.00 92.25 196 VAL A CA 1
ATOM 1469 C C . VAL A 1 196 ? 1.645 -5.651 -22.193 1.00 92.25 196 VAL A C 1
ATOM 1471 O O . VAL A 1 196 ? 1.116 -6.293 -23.098 1.00 92.25 196 VAL A O 1
ATOM 1474 N N . GLY A 1 197 ? 1.684 -4.317 -22.214 1.00 89.62 197 GLY A N 1
ATOM 1475 C CA . GLY A 1 197 ? 1.014 -3.531 -23.247 1.00 89.62 197 GLY A CA 1
ATOM 1476 C C . GLY A 1 197 ? 1.414 -2.059 -23.265 1.00 89.62 197 GLY A C 1
ATOM 1477 O O . GLY A 1 197 ? 2.282 -1.631 -22.509 1.00 89.62 197 GLY A O 1
ATOM 1478 N N . TRP A 1 198 ? 0.783 -1.299 -24.160 1.00 88.75 198 TRP A N 1
ATOM 1479 C CA . TRP A 1 198 ? 0.970 0.141 -24.372 1.00 88.75 198 TRP A CA 1
ATOM 1480 C C . TRP A 1 198 ? -0.394 0.822 -24.578 1.00 88.75 198 TRP A C 1
ATOM 1482 O O . TRP A 1 198 ? -1.372 0.148 -24.899 1.00 88.75 198 TRP A O 1
ATOM 1492 N N . GLY A 1 199 ? -0.472 2.141 -24.396 1.00 84.94 199 GLY A N 1
ATOM 1493 C CA . GLY A 1 199 ? -1.710 2.925 -24.498 1.00 84.94 199 GLY A CA 1
ATOM 1494 C C . GLY A 1 199 ? -2.479 3.084 -23.179 1.00 84.94 199 GLY A C 1
ATOM 1495 O O . GLY A 1 199 ? -3.591 3.605 -23.177 1.00 84.94 199 GLY A O 1
ATOM 1496 N N . TYR A 1 200 ? -1.907 2.658 -22.053 1.00 83.38 200 TYR A N 1
ATOM 1497 C CA . TYR A 1 200 ? -2.519 2.637 -20.720 1.00 83.38 200 TYR A CA 1
ATOM 1498 C C . TYR A 1 200 ? -2.404 3.997 -20.004 1.00 83.38 200 TYR A C 1
ATOM 1500 O O . TYR A 1 200 ? -1.985 4.084 -18.854 1.00 83.38 200 TYR A O 1
ATOM 1508 N N . THR A 1 201 ? -2.769 5.083 -20.689 1.00 77.75 201 THR A N 1
ATOM 1509 C CA . THR A 1 201 ? -2.579 6.466 -20.203 1.00 77.75 201 THR A CA 1
ATOM 1510 C C . THR A 1 201 ? -3.763 7.023 -19.414 1.00 77.75 201 THR A C 1
ATOM 1512 O O . THR A 1 201 ? -3.608 8.005 -18.693 1.00 77.75 201 THR A O 1
ATOM 1515 N N . SER A 1 202 ? -4.949 6.420 -19.543 1.00 72.19 202 SER A N 1
ATOM 1516 C CA . SER A 1 202 ? -6.195 6.928 -18.951 1.00 72.19 202 SER A CA 1
ATOM 1517 C C . SER A 1 202 ? -6.788 6.032 -17.864 1.00 72.19 202 SER A C 1
ATOM 1519 O O . SER A 1 202 ? -7.904 6.292 -17.414 1.00 72.19 202 SER A O 1
ATOM 1521 N N . ILE A 1 203 ? -6.104 4.953 -17.470 1.00 68.25 203 ILE A N 1
ATOM 1522 C CA . ILE A 1 203 ? -6.604 4.080 -16.404 1.00 68.25 203 ILE A CA 1
ATOM 1523 C C . ILE A 1 203 ? -6.392 4.781 -15.062 1.00 68.25 203 ILE A C 1
ATOM 1525 O O . ILE A 1 203 ? -5.261 4.976 -14.630 1.00 68.25 203 ILE A O 1
ATOM 1529 N N . GLY A 1 204 ? -7.499 5.179 -14.431 1.00 61.44 204 GLY A N 1
ATOM 1530 C CA . GLY A 1 204 ? -7.497 5.827 -13.116 1.00 61.44 204 GLY A CA 1
ATOM 1531 C C . GLY A 1 204 ? -7.585 4.854 -11.937 1.00 61.44 204 GLY A C 1
ATOM 1532 O O . GLY A 1 204 ? -7.222 5.229 -10.829 1.00 61.44 204 GLY A O 1
ATOM 1533 N N . ALA A 1 205 ? -8.067 3.630 -12.170 1.00 62.38 205 ALA A N 1
ATOM 1534 C CA . ALA A 1 205 ? -8.107 2.534 -11.205 1.00 62.38 205 ALA A CA 1
ATOM 1535 C C . ALA A 1 205 ? -8.394 1.207 -11.927 1.00 62.38 205 ALA A C 1
ATOM 1537 O O . ALA A 1 205 ? -9.057 1.194 -12.968 1.00 62.38 205 ALA A O 1
ATOM 1538 N N . ILE A 1 206 ? -7.937 0.103 -11.341 1.00 59.19 206 ILE A N 1
ATOM 1539 C CA . ILE A 1 206 ? -8.389 -1.261 -11.631 1.00 59.19 206 ILE A CA 1
ATOM 1540 C C . ILE A 1 206 ? -8.824 -1.831 -10.281 1.00 59.19 206 ILE A C 1
ATOM 1542 O O . ILE A 1 206 ? -8.096 -1.673 -9.301 1.00 59.19 206 ILE A O 1
ATOM 1546 N N . ALA A 1 207 ? -10.028 -2.395 -10.234 1.00 53.75 207 ALA A N 1
ATOM 1547 C CA . ALA A 1 207 ? -10.630 -3.012 -9.058 1.00 53.75 207 ALA A CA 1
ATOM 1548 C C . ALA A 1 207 ? -10.915 -4.483 -9.353 1.00 53.75 207 ALA A C 1
ATOM 1550 O O . ALA A 1 207 ? -11.269 -4.770 -10.523 1.00 53.75 207 ALA A O 1
#

Organism: Streptomyces paromomycinus (NCBI:txid92743)

Mean predicted aligned error: 5.64 Å

Foldseek 3Di:
DDDFAKDFDDPVPPDTDPPPIDTAAEPDPPDDPVQFPDKDWQQQQQLPNFIWIWTDGQAWIKIFPGDPVRHGDDIDTLGDGDPNQKDWAWQQFQQLPNATKIWIQHQVQAFIWIQDFDADPVNRYGPVSSNPVPDTDTQERHQNHCQAWVDKHFPAQPPPQRGIWIWTWGNPDPWIWIWTQHQHHVRRHSPDIDTPGTNCPPDNDDD

Nearest PDB structures (foldseek):
  8vh5-assembly1_C  TM=5.064E-01  e=1.183E-01  Homo sapiens
  4qrj-assembly2_B  TM=4.486E-01  e=3.465E-01  Bacteroides uniformis ATCC 8492
  2vdu-assembly2_B  TM=4.232E-01  e=6.259E-01  Saccharomyces cerevisiae
  2vdu-assembly3_D  TM=4.157E-01  e=6.970E-01  Saccharomyces cerevisiae
  4pq0-assembly1_A  TM=2.361E-01  e=7.761E-01  Saccharomyces cerevisiae S288C